Protein AF-0000000074206168 (afdb_homodimer)

Nearest PDB structures (foldseek):
  5tfz-assembly1_B  TM=8.794E-01  e=7.240E-07  Candidatus Pelagibacter ubique HTCC1062
  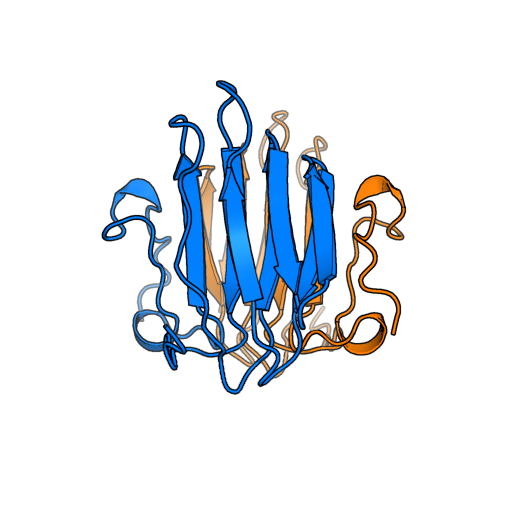6a55-assembly1_B  TM=8.857E-01  e=9.998E-07  Candidatus Pelagibacter ubique HTCC1062
  6a54-assembly1_A  TM=8.728E-01  e=3.095E-06  Candidatus Pelagibacter ubique HTCC1062
  4e2g-assembly2_D  TM=7.710E-01  e=7.724E-06  Sphaerobacter thermophilus DSM 20745
  2h0v-assembly1_B  TM=9.085E-01  e=4.560E-05  Bacillus subtilis

Organism: NCBI:txid88382

Solvent-accessible surface area (backbone atoms only — not comparable to full-atom values): 10916 Å² total; per-residue (Å²): 128,83,91,59,68,39,55,49,86,72,34,68,90,29,45,46,49,9,66,82,62,59,28,52,36,18,37,39,56,46,73,43,49,57,57,64,44,63,59,68,42,24,29,27,90,38,19,37,38,36,41,29,66,31,37,32,30,43,33,33,47,74,85,41,75,49,78,47,41,44,49,25,33,40,62,41,39,52,61,43,43,31,33,38,26,29,43,55,73,50,53,27,30,32,44,39,39,34,55,27,26,56,92,60,77,48,73,74,108,127,84,90,60,69,40,55,48,87,73,34,67,91,30,46,44,50,8,68,84,61,59,28,51,35,18,37,39,56,45,74,44,48,58,57,62,44,63,58,68,43,23,30,28,89,36,21,37,39,37,40,29,65,31,37,33,30,43,33,34,47,74,88,41,71,49,76,48,41,43,49,26,33,38,62,43,39,53,62,44,44,32,33,39,26,28,43,56,73,50,54,27,30,32,42,38,38,34,55,28,26,56,91,59,76,48,73,76,107

pLDDT: mean 96.26, std 8.07, range [40.34, 99.0]

Secondary structure (DSSP, 8-state):
----PEEGGGSGGGEE-GGGTT-S-EEEEEEE-STT--PPSEE-SS-EEEEEEESEEEEEETTEEEEEETTEEEEE-TT--EEEEE-SSSPEEEEEEESSSS---EE--/---PPEEGGGSGGGEE-GGGTT-S-EEEEEEE-STT--PPSEE-SS-EEEEEEESEEEEEETTEEEEEETTEEEEEPTT--EEEEE-SSSPEEEEEEESSSS---EE--

Sequence (218 aa):
MTLQAIEQATLPHGNFEGYLHGSEVSVIFERVAEDGTGPRLHRHPYSETFVIRSGRALFTVDGKEFEAVGGQILVVEAMVPHKFRTLGADLYEAVHIHANDRFETEWLEMTLQAIEQATLPHGNFEGYLHGSEVSVIFERVAEDGTGPRLHRHPYSETFVIRSGRALFTVDGKEFEAVGGQILVVEAMVPHKFRTLGADLYEAVHIHANDRFETEWLE

Structure (mmCIF, N/CA/C/O backbone):
data_AF-0000000074206168-model_v1
#
loop_
_entity.id
_entity.type
_entity.pdbx_description
1 polymer 'Mannose-6-phosphate isomerase-like protein (Cupin superfamily)'
#
loop_
_atom_site.group_PDB
_atom_site.id
_atom_site.type_symbol
_atom_site.label_atom_id
_atom_site.label_alt_id
_atom_site.label_comp_id
_atom_site.label_asym_id
_atom_site.label_entity_id
_atom_site.label_seq_id
_atom_site.pdbx_PDB_ins_code
_atom_site.Cartn_x
_atom_site.Cartn_y
_atom_site.Cartn_z
_atom_site.occupancy
_atom_site.B_iso_or_equiv
_atom_site.auth_seq_id
_atom_site.auth_comp_id
_atom_site.auth_asym_id
_atom_site.auth_atom_id
_atom_site.pdbx_PDB_model_num
ATOM 1 N N . MET A 1 1 ? -10.438 -20.297 5.723 1 40.78 1 MET A N 1
ATOM 2 C CA . MET A 1 1 ? -10.922 -18.938 5.52 1 40.78 1 MET A CA 1
ATOM 3 C C . MET A 1 1 ? -11.141 -18.656 4.035 1 40.78 1 MET A C 1
ATOM 5 O O . MET A 1 1 ? -10.305 -19.016 3.203 1 40.78 1 MET A O 1
ATOM 9 N N . THR A 1 2 ? -12.312 -18.672 3.543 1 49.22 2 THR A N 1
ATOM 10 C CA . THR A 1 2 ? -12.602 -18.5 2.123 1 49.22 2 THR A CA 1
ATOM 11 C C . THR A 1 2 ? -11.844 -17.297 1.561 1 49.22 2 THR A C 1
ATOM 13 O O . THR A 1 2 ? -11.906 -16.203 2.115 1 49.22 2 THR A O 1
ATOM 16 N N . LEU A 1 3 ? -10.828 -17.625 0.801 1 63.53 3 LEU A N 1
ATOM 17 C CA . LEU A 1 3 ? -10.07 -16.594 0.109 1 63.53 3 LEU A CA 1
ATOM 18 C C . LEU A 1 3 ? -10.992 -15.711 -0.72 1 63.53 3 LEU A C 1
ATOM 20 O O . LEU A 1 3 ? -11.562 -16.156 -1.715 1 63.53 3 LEU A O 1
ATOM 24 N N . GLN A 1 4 ? -11.719 -14.781 -0.028 1 79.94 4 GLN A N 1
ATOM 25 C CA . GLN A 1 4 ? -12.555 -13.891 -0.817 1 79.94 4 GLN A CA 1
ATOM 26 C C . GLN A 1 4 ? -11.93 -12.5 -0.925 1 79.94 4 GLN A C 1
ATOM 28 O O . GLN A 1 4 ? -11.352 -12 0.04 1 79.94 4 GLN A O 1
ATOM 33 N N . ALA A 1 5 ? -11.984 -12.047 -2.201 1 92.69 5 ALA A N 1
ATOM 34 C CA . ALA A 1 5 ? -11.609 -10.648 -2.41 1 92.69 5 ALA A CA 1
ATOM 35 C C . ALA A 1 5 ? -12.531 -9.711 -1.639 1 92.69 5 ALA A C 1
ATOM 37 O O . ALA A 1 5 ? -13.727 -9.977 -1.5 1 92.69 5 ALA A O 1
ATOM 38 N N . ILE A 1 6 ? -12.008 -8.766 -1.062 1 95.94 6 ILE A N 1
ATOM 39 C CA . ILE A 1 6 ? -12.727 -7.715 -0.349 1 95.94 6 ILE A CA 1
ATOM 40 C C . ILE A 1 6 ? -13.062 -6.574 -1.31 1 95.94 6 ILE A C 1
ATOM 42 O O . ILE A 1 6 ? -12.188 -6.07 -2.018 1 95.94 6 ILE A O 1
ATOM 46 N N . GLU A 1 7 ? -14.32 -6.191 -1.342 1 97.19 7 GLU A N 1
ATOM 47 C CA . GLU A 1 7 ? -14.703 -5.031 -2.141 1 97.19 7 GLU A CA 1
ATOM 48 C C . GLU A 1 7 ? -14.336 -3.729 -1.439 1 97.19 7 GLU A C 1
ATOM 50 O O . GLU A 1 7 ? -14.859 -3.422 -0.368 1 97.19 7 GLU A O 1
ATOM 55 N N . GLN A 1 8 ? -13.445 -2.975 -2.094 1 97.5 8 GLN A N 1
ATOM 56 C CA . GLN A 1 8 ? -12.984 -1.732 -1.481 1 97.5 8 GLN A CA 1
ATOM 57 C C . GLN A 1 8 ? -14.156 -0.822 -1.139 1 97.5 8 GLN A C 1
ATOM 59 O O . GLN A 1 8 ? -14.164 -0.172 -0.092 1 97.5 8 GLN A O 1
ATOM 64 N N . ALA A 1 9 ? -15.148 -0.865 -1.967 1 96.56 9 ALA A N 1
ATOM 65 C CA . ALA A 1 9 ? -16.297 0.026 -1.832 1 96.56 9 ALA A CA 1
ATOM 66 C C . ALA A 1 9 ? -17.109 -0.3 -0.576 1 96.56 9 ALA A C 1
ATOM 68 O O . ALA A 1 9 ? -17.922 0.505 -0.129 1 96.56 9 ALA A O 1
ATOM 69 N N . THR A 1 10 ? -16.875 -1.49 -0.021 1 96.06 10 THR A N 1
ATOM 70 C CA . THR A 1 10 ? -17.672 -1.911 1.122 1 96.06 10 THR A CA 1
ATOM 71 C C . THR A 1 10 ? -16.969 -1.587 2.432 1 96.06 10 THR A C 1
ATOM 73 O O . THR A 1 10 ? -17.531 -1.774 3.514 1 96.06 10 THR A O 1
ATOM 76 N N . LEU A 1 11 ? -15.766 -1.056 2.35 1 96.44 11 LEU A N 1
ATOM 77 C CA . LEU A 1 11 ? -15.008 -0.726 3.551 1 96.44 11 LEU A CA 1
ATOM 78 C C . LEU A 1 11 ? -15.578 0.511 4.234 1 96.44 11 LEU A C 1
ATOM 80 O O . LEU A 1 11 ? -15.875 1.511 3.572 1 96.44 11 LEU A O 1
ATOM 84 N N . PRO A 1 12 ? -15.641 0.468 5.48 1 93.56 12 PRO A N 1
ATOM 85 C CA . PRO A 1 12 ? -16.094 1.675 6.176 1 93.56 12 PRO A CA 1
ATOM 86 C C . PRO A 1 12 ? -15.117 2.84 6.035 1 93.56 12 PRO A C 1
ATOM 88 O O . PRO A 1 12 ? -13.977 2.756 6.5 1 93.56 12 PRO A O 1
ATOM 91 N N . HIS A 1 13 ? -15.547 3.922 5.391 1 92.81 13 HIS A N 1
ATOM 92 C CA . HIS A 1 13 ? -14.781 5.148 5.23 1 92.81 13 HIS A CA 1
ATOM 93 C C . HIS A 1 13 ? -13.477 4.891 4.484 1 92.81 13 HIS A C 1
ATOM 95 O O . HIS A 1 13 ? -12.477 5.578 4.711 1 92.81 13 HIS A O 1
ATOM 101 N N . GLY A 1 14 ? -13.391 3.775 3.812 1 95.69 14 GLY A N 1
ATOM 102 C CA . GLY A 1 14 ? -12.203 3.457 3.031 1 95.69 14 GLY A CA 1
ATOM 103 C C . GLY A 1 14 ? -11.07 2.912 3.873 1 95.69 14 GLY A C 1
ATOM 104 O O . GLY A 1 14 ? -9.906 2.986 3.473 1 95.69 14 GLY A O 1
ATOM 105 N N . ASN A 1 15 ? -11.469 2.455 5.059 1 98 15 ASN A N 1
ATOM 106 C CA . ASN A 1 15 ? -10.445 1.977 5.984 1 98 15 ASN A CA 1
ATOM 107 C C . ASN A 1 15 ? -10.344 0.454 5.973 1 98 15 ASN A C 1
ATOM 109 O O . ASN A 1 15 ? -11.312 -0.238 6.309 1 98 15 ASN A O 1
ATOM 113 N N . PHE A 1 16 ? -9.242 -0.044 5.594 1 98.5 16 PHE A N 1
ATOM 114 C CA . PHE A 1 16 ? -8.898 -1.461 5.625 1 98.5 16 PHE A CA 1
ATOM 115 C C . PHE A 1 16 ? -7.992 -1.771 6.812 1 98.5 16 PHE A C 1
ATOM 117 O O . PHE A 1 16 ? -6.805 -1.437 6.801 1 98.5 16 PHE A O 1
ATOM 124 N N . GLU A 1 17 ? -8.508 -2.436 7.859 1 98.5 17 GLU A N 1
ATOM 125 C CA . GLU A 1 17 ? -7.684 -2.867 8.984 1 98.5 17 GLU A CA 1
ATOM 126 C C . GLU A 1 17 ? -7.242 -4.32 8.82 1 98.5 17 GLU A C 1
ATOM 128 O O . GLU A 1 17 ? -8.078 -5.227 8.773 1 98.5 17 GLU A O 1
ATOM 133 N N . GLY A 1 18 ? -5.984 -4.52 8.859 1 98.12 18 GLY A N 1
ATOM 134 C CA . GLY A 1 18 ? -5.387 -5.801 8.523 1 98.12 18 GLY A CA 1
ATOM 135 C C . GLY A 1 18 ? -5.797 -6.914 9.461 1 98.12 18 GLY A C 1
ATOM 136 O O . GLY A 1 18 ? -6.039 -8.047 9.031 1 98.12 18 GLY A O 1
ATOM 137 N N . TYR A 1 19 ? -5.941 -6.641 10.727 1 97.94 19 TYR A N 1
ATOM 138 C CA . TYR A 1 19 ? -6.23 -7.676 11.711 1 97.94 19 TYR A CA 1
ATOM 139 C C . TYR A 1 19 ? -7.555 -8.359 11.406 1 97.94 19 TYR A C 1
ATOM 141 O O . TYR A 1 19 ? -7.766 -9.516 11.781 1 97.94 19 TYR A O 1
ATOM 149 N N . LEU A 1 20 ? -8.445 -7.711 10.688 1 96.75 20 LEU A N 1
ATOM 150 C CA . LEU A 1 20 ? -9.758 -8.273 10.367 1 96.75 20 LEU A CA 1
ATOM 151 C C . LEU A 1 20 ? -9.664 -9.219 9.172 1 96.75 20 LEU A C 1
ATOM 153 O O . LEU A 1 20 ? -10.594 -9.984 8.906 1 96.75 20 LEU A O 1
ATOM 157 N N . HIS A 1 21 ? -8.461 -9.188 8.445 1 95.75 21 HIS A N 1
ATOM 158 C CA . HIS A 1 21 ? -8.445 -9.852 7.152 1 95.75 21 HIS A CA 1
ATOM 159 C C . HIS A 1 21 ? -7.188 -10.703 6.984 1 95.75 21 HIS A C 1
ATOM 161 O O . HIS A 1 21 ? -6.926 -11.227 5.902 1 95.75 21 HIS A O 1
ATOM 167 N N . GLY A 1 22 ? -6.352 -10.805 8.031 1 96.38 22 GLY A N 1
ATOM 168 C CA . GLY A 1 22 ? -5.141 -11.602 7.957 1 96.38 22 GLY A CA 1
ATOM 169 C C . GLY A 1 22 ? -3.967 -10.852 7.355 1 96.38 22 GLY A C 1
ATOM 170 O O . GLY A 1 22 ? -3.006 -11.461 6.883 1 96.38 22 GLY A O 1
ATOM 171 N N . SER A 1 23 ? -4.031 -9.602 7.277 1 98.44 23 SER A N 1
ATOM 172 C CA . SER A 1 23 ? -2.959 -8.75 6.773 1 98.44 23 SER A CA 1
ATOM 173 C C . SER A 1 23 ? -2.172 -8.117 7.918 1 98.44 23 SER A C 1
ATOM 175 O O . SER A 1 23 ? -2.752 -7.711 8.93 1 98.44 23 SER A O 1
ATOM 177 N N . GLU A 1 24 ? -0.924 -7.934 7.719 1 98.81 24 GLU A N 1
ATOM 178 C CA . GLU A 1 24 ? -0.073 -7.312 8.727 1 98.81 24 GLU A CA 1
ATOM 179 C C . GLU A 1 24 ? 0.049 -5.809 8.492 1 98.81 24 GLU A C 1
ATOM 181 O O . GLU A 1 24 ? 0.808 -5.129 9.188 1 98.81 24 GLU A O 1
ATOM 186 N N . VAL A 1 25 ? -0.701 -5.309 7.504 1 98.94 25 VAL A N 1
ATOM 187 C CA . VAL A 1 25 ? -0.753 -3.873 7.258 1 98.94 25 VAL A CA 1
ATOM 188 C C . VAL A 1 25 ? -2.203 -3.395 7.293 1 98.94 25 VAL A C 1
ATOM 190 O O . VAL A 1 25 ? -3.131 -4.195 7.16 1 98.94 25 VAL A O 1
ATOM 193 N N . SER A 1 26 ? -2.408 -2.172 7.531 1 98.94 26 SER A N 1
ATOM 194 C CA . SER A 1 26 ? -3.684 -1.48 7.379 1 98.94 26 SER A CA 1
ATOM 195 C C . SER A 1 26 ? -3.578 -0.343 6.367 1 98.94 26 SER A C 1
ATOM 197 O O . SER A 1 26 ? -2.5 0.217 6.164 1 98.94 26 SER A O 1
ATOM 199 N N . VAL A 1 27 ? -4.684 -0.067 5.68 1 98.94 27 VAL A N 1
ATOM 200 C CA . VAL A 1 27 ? -4.629 0.855 4.551 1 98.94 27 VAL A CA 1
ATOM 201 C C . VAL A 1 27 ? -5.82 1.807 4.602 1 98.94 27 VAL A C 1
ATOM 203 O O . VAL A 1 27 ? -6.953 1.382 4.852 1 98.94 27 VAL A O 1
ATOM 206 N N . ILE A 1 28 ? -5.566 3.09 4.418 1 98.81 28 ILE A N 1
ATOM 207 C CA . ILE A 1 28 ? -6.621 4.07 4.172 1 98.81 28 ILE A CA 1
ATOM 208 C C . ILE A 1 28 ? -6.637 4.445 2.693 1 98.81 28 ILE A C 1
ATOM 210 O O . ILE A 1 28 ? -5.613 4.852 2.137 1 98.81 28 ILE A O 1
ATOM 214 N N . PHE A 1 29 ? -7.715 4.219 2.051 1 98.56 29 PHE A N 1
ATOM 215 C CA . PHE A 1 29 ? -7.93 4.676 0.682 1 98.56 29 PHE A CA 1
ATOM 216 C C . PHE A 1 29 ? -8.539 6.07 0.664 1 98.56 29 PHE A C 1
ATOM 218 O O . PHE A 1 29 ? -9.75 6.23 0.805 1 98.56 29 PHE A O 1
ATOM 225 N N . GLU A 1 30 ? -7.66 7.066 0.454 1 97.81 30 GLU A N 1
ATOM 226 C CA . GLU A 1 30 ? -8.062 8.469 0.558 1 97.81 30 GLU A CA 1
ATOM 227 C C . GLU A 1 30 ? -8.539 9.008 -0.787 1 97.81 30 GLU A C 1
ATOM 229 O O . GLU A 1 30 ? -7.875 8.828 -1.808 1 97.81 30 GLU A O 1
ATOM 234 N N . ARG A 1 31 ? -9.672 9.555 -0.839 1 96.75 31 ARG A N 1
ATOM 235 C CA . ARG A 1 31 ? -10.266 10.234 -1.987 1 96.75 31 ARG A CA 1
ATOM 236 C C . ARG A 1 31 ? -11.023 11.484 -1.552 1 96.75 31 ARG A C 1
ATOM 238 O O . ARG A 1 31 ? -12.125 11.391 -1.008 1 96.75 31 ARG A O 1
ATOM 245 N N . VAL A 1 32 ? -10.43 12.617 -1.802 1 96.44 32 VAL A N 1
ATOM 246 C CA . VAL A 1 32 ? -10.969 13.867 -1.278 1 96.44 32 VAL A CA 1
ATOM 247 C C . VAL A 1 32 ? -10.938 14.945 -2.363 1 96.44 32 VAL A C 1
ATOM 249 O O . VAL A 1 32 ? -9.906 15.141 -3.012 1 96.44 32 VAL A O 1
ATOM 252 N N . ALA A 1 33 ? -11.992 15.633 -2.545 1 95.81 33 ALA A N 1
ATOM 253 C CA . ALA A 1 33 ? -12.047 16.703 -3.545 1 95.81 33 ALA A CA 1
ATOM 254 C C . ALA A 1 33 ? -12.078 18.078 -2.883 1 95.81 33 ALA A C 1
ATOM 256 O O . ALA A 1 33 ? -11.875 19.094 -3.545 1 95.81 33 ALA A O 1
ATOM 257 N N . GLU A 1 34 ? -12.344 18.094 -1.605 1 96.38 34 GLU A N 1
ATOM 258 C CA . GLU A 1 34 ? -12.445 19.344 -0.875 1 96.38 34 GLU A CA 1
ATOM 259 C C . GLU A 1 34 ? -11.062 19.891 -0.509 1 96.38 34 GLU A C 1
ATOM 261 O O . GLU A 1 34 ? -10.242 19.172 0.065 1 96.38 34 GLU A O 1
ATOM 266 N N . ASP A 1 35 ? -10.883 21.062 -0.824 1 97.62 35 ASP A N 1
ATOM 267 C CA . ASP A 1 35 ? -9.625 21.734 -0.501 1 97.62 35 ASP A CA 1
ATOM 268 C C . ASP A 1 35 ? -9.422 21.812 1.01 1 97.62 35 ASP A C 1
ATOM 270 O O . ASP A 1 35 ? -10.375 22.062 1.756 1 97.62 35 ASP A O 1
ATOM 274 N N . GLY A 1 36 ? -8.172 21.641 1.378 1 97.88 36 GLY A N 1
ATOM 275 C CA . GLY A 1 36 ? -7.801 21.891 2.762 1 97.88 36 GLY A CA 1
ATOM 276 C C . GLY A 1 36 ? -8.148 20.75 3.693 1 97.88 36 GLY A C 1
ATOM 277 O O . GLY A 1 36 ? -8.047 20.875 4.914 1 97.88 36 GLY A O 1
ATOM 278 N N . THR A 1 37 ? -8.562 19.641 3.07 1 97.56 37 THR A N 1
ATOM 279 C CA . THR A 1 37 ? -8.969 18.5 3.887 1 97.56 37 THR A CA 1
ATOM 280 C C . THR A 1 37 ? -7.758 17.672 4.289 1 97.56 37 THR A C 1
ATOM 282 O O . THR A 1 37 ? -6.828 17.484 3.498 1 97.56 37 THR A O 1
ATOM 285 N N . GLY A 1 38 ? -7.742 17.094 5.566 1 98.06 38 GLY A N 1
ATOM 286 C CA . GLY A 1 38 ? -6.695 16.219 6.07 1 98.06 38 GLY A CA 1
ATOM 287 C C . GLY A 1 38 ? -6.723 16.062 7.582 1 98.06 38 GLY A C 1
ATOM 288 O O . GLY A 1 38 ? -7.484 16.75 8.266 1 98.06 38 GLY A O 1
ATOM 289 N N . PRO A 1 39 ? -5.984 15.219 8.07 1 98.62 39 PRO A N 1
ATOM 290 C CA . PRO A 1 39 ? -5.961 14.977 9.508 1 98.62 39 PRO A CA 1
ATOM 291 C C . PRO A 1 39 ? -5.176 16.031 10.281 1 98.62 39 PRO A C 1
ATOM 293 O O . PRO A 1 39 ? -4.34 16.734 9.695 1 98.62 39 PRO A O 1
ATOM 296 N N . ARG A 1 40 ? -5.453 16.141 11.57 1 98.31 40 ARG A N 1
ATOM 297 C CA . ARG A 1 40 ? -4.637 16.922 12.492 1 98.31 40 ARG A CA 1
ATOM 298 C C . ARG A 1 40 ? -3.283 16.25 12.719 1 98.31 40 ARG A C 1
ATOM 300 O O . ARG A 1 40 ? -3.064 15.117 12.297 1 98.31 40 ARG A O 1
ATOM 307 N N . LEU A 1 41 ? -2.418 16.953 13.398 1 98.81 41 LEU A N 1
ATOM 308 C CA . LEU A 1 41 ? -1.081 16.469 13.711 1 98.81 41 LEU A CA 1
ATOM 309 C C . LEU A 1 41 ? -1.153 15.203 14.562 1 98.81 41 LEU A C 1
ATOM 311 O O . LEU A 1 41 ? -1.892 15.148 15.547 1 98.81 41 LEU A O 1
ATOM 315 N N . HIS A 1 42 ? -0.438 14.195 14.227 1 98.88 42 HIS A N 1
ATOM 316 C CA . HIS A 1 42 ? -0.451 12.906 14.914 1 98.88 42 HIS A CA 1
ATOM 317 C C . HIS A 1 42 ? 0.818 12.117 14.617 1 98.88 42 HIS A C 1
ATOM 319 O O . HIS A 1 42 ? 1.685 12.578 13.875 1 98.88 42 HIS A O 1
ATOM 325 N N . ARG A 1 43 ? 0.962 11 15.289 1 98.81 43 ARG A N 1
ATOM 326 C CA . ARG A 1 43 ? 2.041 10.062 15 1 98.81 43 ARG A CA 1
ATOM 327 C C . ARG A 1 43 ? 1.605 8.625 15.281 1 98.81 43 ARG A C 1
ATOM 329 O O . ARG A 1 43 ? 0.553 8.398 15.883 1 98.81 43 ARG A O 1
ATOM 336 N N . HIS A 1 44 ? 2.312 7.73 14.758 1 98.88 44 HIS A N 1
ATOM 337 C CA . HIS A 1 44 ? 2.113 6.297 14.93 1 98.88 44 HIS A CA 1
ATOM 338 C C . HIS A 1 44 ? 3.387 5.617 15.422 1 98.88 44 HIS A C 1
ATOM 340 O O . HIS A 1 44 ? 4.492 6.105 15.172 1 98.88 44 HIS A O 1
ATOM 346 N N . PRO A 1 45 ? 3.297 4.438 16.094 1 98.88 45 PRO A N 1
ATOM 347 C CA . PRO A 1 45 ? 4.5 3.709 16.516 1 98.88 45 PRO A CA 1
ATOM 348 C C . PRO A 1 45 ? 5.098 2.875 15.383 1 98.88 45 PRO A C 1
ATOM 350 O O . PRO A 1 45 ? 5.992 2.057 15.617 1 98.88 45 PRO A O 1
ATOM 353 N N . TYR A 1 46 ? 4.648 2.994 14.195 1 98.88 46 TYR A N 1
ATOM 354 C CA . TYR A 1 46 ? 5.086 2.332 12.969 1 98.88 46 TYR A CA 1
ATOM 355 C C . TYR A 1 46 ? 5.16 3.32 11.812 1 98.88 46 TYR A C 1
ATOM 357 O O . TYR A 1 46 ? 4.668 4.449 11.914 1 98.88 46 TYR A O 1
ATOM 365 N N . SER A 1 47 ? 5.824 2.975 10.703 1 98.81 47 SER A N 1
ATOM 366 C CA . SER A 1 47 ? 5.922 3.863 9.555 1 98.81 47 SER A CA 1
ATOM 367 C C . SER A 1 47 ? 4.59 3.965 8.82 1 98.81 47 SER A C 1
ATOM 369 O O . SER A 1 47 ? 3.783 3.033 8.852 1 98.81 47 SER A O 1
ATOM 371 N N . GLU A 1 48 ? 4.355 5.016 8.25 1 98.81 48 GLU A N 1
ATOM 372 C CA . GLU A 1 48 ? 3.273 5.254 7.301 1 98.81 48 GLU A CA 1
ATOM 373 C C . GLU A 1 48 ? 3.816 5.652 5.934 1 98.81 48 GLU A C 1
ATOM 375 O O . GLU A 1 48 ? 4.617 6.586 5.824 1 98.81 48 GLU A O 1
ATOM 380 N N . THR A 1 49 ? 3.502 4.941 4.914 1 98.81 49 THR A N 1
ATOM 381 C CA . THR A 1 49 ? 3.893 5.207 3.535 1 98.81 49 THR A CA 1
ATOM 382 C C . THR A 1 49 ? 2.711 5.746 2.732 1 98.81 49 THR A C 1
ATOM 384 O O . THR A 1 49 ? 1.663 5.102 2.652 1 98.81 49 THR A O 1
ATOM 387 N N . PHE A 1 50 ? 2.854 6.918 2.172 1 98.81 50 PHE A N 1
ATOM 388 C CA . PHE A 1 50 ? 1.838 7.562 1.348 1 98.81 50 PHE A CA 1
ATOM 389 C C . PHE A 1 50 ? 2.135 7.359 -0.134 1 98.81 50 PHE A C 1
ATOM 391 O O . PHE A 1 50 ? 3.174 7.797 -0.629 1 98.81 50 PHE A O 1
ATOM 398 N N . VAL A 1 51 ? 1.291 6.66 -0.816 1 98.75 51 VAL A N 1
ATOM 399 C CA . VAL A 1 51 ? 1.335 6.543 -2.27 1 98.75 51 VAL A CA 1
ATOM 400 C C . VAL A 1 51 ? 0.31 7.488 -2.895 1 98.75 51 VAL A C 1
ATOM 402 O O . VAL A 1 51 ? -0.888 7.191 -2.904 1 98.75 51 VAL A O 1
ATOM 405 N N . ILE A 1 52 ? 0.793 8.57 -3.43 1 98.56 52 ILE A N 1
ATOM 406 C CA . ILE A 1 52 ? -0.114 9.57 -3.984 1 98.56 52 ILE A CA 1
ATOM 407 C C . ILE A 1 52 ? -0.396 9.25 -5.453 1 98.56 52 ILE A C 1
ATOM 409 O O . ILE A 1 52 ? 0.532 9.117 -6.254 1 98.56 52 ILE A O 1
ATOM 413 N N . ARG A 1 53 ? -1.671 9.117 -5.742 1 97.75 53 ARG A N 1
ATOM 414 C CA . ARG A 1 53 ? -2.076 8.719 -7.09 1 97.75 53 ARG A CA 1
ATOM 415 C C . ARG A 1 53 ? -2.422 9.945 -7.934 1 97.75 53 ARG A C 1
ATOM 417 O O . ARG A 1 53 ? -2.119 9.984 -9.125 1 97.75 53 ARG A O 1
ATOM 424 N N . SER A 1 54 ? -3.078 10.875 -7.352 1 97.88 54 SER A N 1
ATOM 425 C CA . SER A 1 54 ? -3.459 12.109 -8.031 1 97.88 54 SER A CA 1
ATOM 426 C C . SER A 1 54 ? -3.662 13.25 -7.035 1 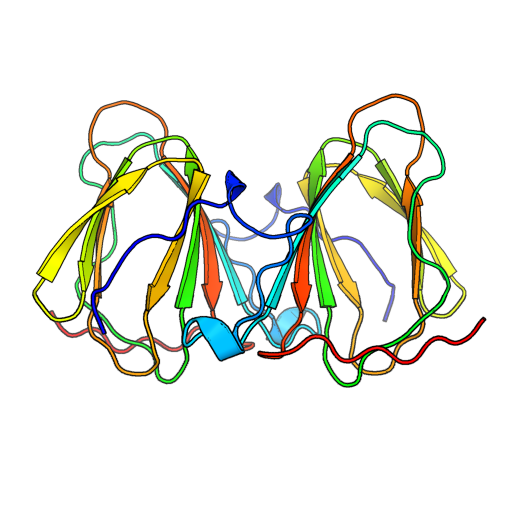97.88 54 SER A C 1
ATOM 428 O O . SER A 1 54 ? -3.873 13.008 -5.844 1 97.88 54 SER A O 1
ATOM 430 N N . GLY A 1 55 ? -3.611 14.477 -7.57 1 97.94 55 GLY A N 1
ATOM 431 C CA . GLY A 1 55 ? -3.814 15.656 -6.746 1 97.94 55 GLY A CA 1
ATOM 432 C C . GLY A 1 55 ? -2.57 16.078 -5.992 1 97.94 55 GLY A C 1
ATOM 433 O O . GLY A 1 55 ? -1.452 15.742 -6.387 1 97.94 55 GLY A O 1
ATOM 434 N N . ARG A 1 56 ? -2.84 17 -5.062 1 97.62 56 ARG A N 1
ATOM 435 C CA . ARG A 1 56 ? -1.747 17.594 -4.301 1 97.62 56 ARG A CA 1
ATOM 436 C C . ARG A 1 56 ? -2.131 17.766 -2.834 1 97.62 56 ARG A C 1
ATOM 438 O O . ARG A 1 56 ? -3.297 18.016 -2.518 1 97.62 56 ARG A O 1
ATOM 445 N N . ALA A 1 57 ? -1.158 17.703 -2.072 1 98.19 57 ALA A N 1
ATOM 446 C CA . ALA A 1 57 ? -1.343 17.969 -0.646 1 98.19 57 ALA A CA 1
ATOM 447 C C . ALA A 1 57 ? -0.095 18.594 -0.035 1 98.19 57 ALA A C 1
ATOM 449 O O . ALA A 1 57 ? 1.023 18.328 -0.482 1 98.19 57 ALA A O 1
ATOM 450 N N . LEU A 1 58 ? -0.261 19.422 0.881 1 98.19 58 LEU A N 1
ATOM 451 C CA . LEU A 1 58 ? 0.817 19.953 1.709 1 98.19 58 LEU A CA 1
ATOM 452 C C . LEU A 1 58 ? 1.03 19.094 2.945 1 98.19 58 LEU A C 1
ATOM 454 O O . LEU A 1 58 ? 0.153 19.016 3.807 1 98.19 58 LEU A O 1
ATOM 458 N N . PHE A 1 59 ? 2.205 18.531 3.023 1 98.38 59 PHE A N 1
ATOM 459 C CA . PHE A 1 59 ? 2.561 17.688 4.16 1 98.38 59 PHE A CA 1
ATOM 460 C C . PHE A 1 59 ? 3.41 18.469 5.16 1 98.38 59 PHE A C 1
ATOM 462 O O . PHE A 1 59 ? 4.25 19.281 4.77 1 98.38 59 PHE A O 1
ATOM 469 N N . THR A 1 60 ? 3.156 18.266 6.406 1 98 60 THR A N 1
ATOM 470 C CA . THR A 1 60 ? 4.039 18.656 7.496 1 98 60 THR A CA 1
ATOM 471 C C . THR A 1 60 ? 4.598 17.438 8.219 1 98 60 THR A C 1
ATOM 473 O O . THR A 1 60 ? 3.844 16.641 8.781 1 98 60 THR A O 1
ATOM 476 N N . VAL A 1 61 ? 5.859 17.312 8.133 1 97.94 61 VAL A N 1
ATOM 477 C CA . VAL A 1 61 ? 6.543 16.188 8.758 1 97.94 61 VAL A CA 1
ATOM 478 C C . VAL A 1 61 ? 7.695 16.688 9.617 1 97.94 61 VAL A C 1
ATOM 480 O O . VAL A 1 61 ? 8.602 17.359 9.125 1 97.94 61 VAL A O 1
ATOM 483 N N . ASP A 1 62 ? 7.609 16.359 10.805 1 97.25 62 ASP A N 1
ATOM 484 C CA . ASP A 1 62 ? 8.617 16.812 11.766 1 97.25 62 ASP A CA 1
ATOM 485 C C . ASP A 1 62 ? 8.836 18.312 11.656 1 97.25 62 ASP A C 1
ATOM 487 O O . ASP A 1 62 ? 9.984 18.781 11.617 1 97.25 62 ASP A O 1
ATOM 491 N N . GLY A 1 63 ? 7.77 18.953 11.445 1 96.25 63 GLY A N 1
ATOM 492 C CA . GLY A 1 63 ? 7.766 20.406 11.477 1 96.25 63 GLY A CA 1
ATOM 493 C C . GLY A 1 63 ? 8.156 21.031 10.148 1 96.25 63 GLY A C 1
ATOM 494 O O . GLY A 1 63 ? 8.133 22.25 10 1 96.25 63 GLY A O 1
ATOM 495 N N . LYS A 1 64 ? 8.508 20.219 9.195 1 96.06 64 LYS A N 1
ATOM 496 C CA . LYS A 1 64 ? 8.875 20.719 7.875 1 96.06 64 LYS A CA 1
ATOM 497 C C . LYS A 1 64 ? 7.746 20.5 6.871 1 96.06 64 LYS A C 1
ATOM 499 O O . LYS A 1 64 ? 7.109 19.438 6.867 1 96.06 64 LYS A O 1
ATOM 504 N N . GLU A 1 65 ? 7.566 21.5 6.031 1 96.12 65 GLU A N 1
ATOM 505 C CA . GLU A 1 65 ? 6.473 21.422 5.062 1 96.12 65 GLU A CA 1
ATOM 506 C C . GLU A 1 65 ? 7 21.156 3.654 1 96.12 65 GLU A C 1
ATOM 508 O O . GLU A 1 65 ? 8.039 21.703 3.268 1 96.12 65 GLU A O 1
ATOM 513 N N . PHE A 1 66 ? 6.297 20.453 2.939 1 95 66 PHE A N 1
ATOM 514 C CA . PHE A 1 66 ? 6.57 20.281 1.517 1 95 66 PHE A CA 1
ATOM 515 C C . PHE A 1 66 ? 5.324 19.781 0.784 1 95 66 PHE A C 1
ATOM 517 O O . PHE A 1 66 ? 4.488 19.094 1.364 1 95 66 PHE A O 1
ATOM 524 N N . GLU A 1 67 ? 5.266 20.125 -0.426 1 96.38 67 GLU A N 1
ATOM 525 C CA . GLU A 1 67 ? 4.152 19.703 -1.271 1 96.38 67 GLU A CA 1
ATOM 526 C C . GLU A 1 67 ? 4.453 18.375 -1.951 1 96.38 67 GLU A C 1
ATOM 528 O O . GLU A 1 67 ? 5.562 18.156 -2.438 1 96.38 67 GLU A O 1
ATOM 533 N N . ALA A 1 68 ? 3.49 17.516 -1.896 1 97.12 68 ALA A N 1
ATOM 534 C CA . ALA A 1 68 ? 3.572 16.25 -2.627 1 97.12 68 ALA A CA 1
ATOM 535 C C . ALA A 1 68 ? 2.449 16.141 -3.654 1 97.12 68 ALA A C 1
ATOM 537 O O . ALA A 1 68 ? 1.361 16.688 -3.455 1 97.12 68 ALA A O 1
ATOM 538 N N . VAL A 1 69 ? 2.758 15.438 -4.742 1 97.44 69 VAL A N 1
ATOM 539 C CA . VAL A 1 69 ? 1.816 15.383 -5.855 1 97.44 69 VAL A CA 1
ATOM 540 C C . VAL A 1 69 ? 1.689 13.945 -6.352 1 97.44 69 VAL A C 1
ATOM 542 O O . VAL A 1 69 ? 2.477 13.078 -5.965 1 97.44 69 VAL A O 1
ATOM 545 N N . GLY A 1 70 ? 0.648 13.781 -7.18 1 97.88 70 GLY A N 1
ATOM 546 C CA . GLY A 1 70 ? 0.457 12.469 -7.781 1 97.88 70 GLY A CA 1
ATOM 547 C C . GLY A 1 70 ? 1.729 11.891 -8.375 1 97.88 70 GLY A C 1
ATOM 548 O O . GLY A 1 70 ? 2.508 12.609 -9.008 1 97.88 70 GLY A O 1
ATOM 549 N N . GLY A 1 71 ? 1.899 10.539 -8.18 1 97.94 71 GLY A N 1
ATOM 550 C CA . GLY A 1 71 ? 3.07 9.859 -8.711 1 97.94 71 GLY A CA 1
ATOM 551 C C . GLY A 1 71 ? 4.211 9.773 -7.715 1 97.94 71 GLY A C 1
ATOM 552 O O . GLY A 1 71 ? 5.207 9.086 -7.957 1 97.94 71 GLY A O 1
ATOM 553 N N . GLN A 1 72 ? 4.035 10.43 -6.621 1 98.19 72 GLN A N 1
ATOM 554 C CA . GLN A 1 72 ? 5.098 10.453 -5.621 1 98.19 72 GLN A CA 1
ATOM 555 C C . GLN A 1 72 ? 4.758 9.562 -4.434 1 98.19 72 GLN A C 1
ATOM 557 O O . GLN A 1 72 ? 3.59 9.25 -4.199 1 98.19 72 GLN A O 1
ATOM 562 N N . ILE A 1 73 ? 5.777 9.062 -3.74 1 98.56 73 ILE A N 1
ATOM 563 C CA . ILE A 1 73 ? 5.703 8.281 -2.514 1 98.56 73 ILE A CA 1
ATOM 564 C C . ILE A 1 73 ? 6.379 9.039 -1.374 1 98.56 73 ILE A C 1
ATOM 566 O O . ILE A 1 73 ? 7.469 9.586 -1.546 1 98.56 73 ILE A O 1
ATOM 570 N N . LEU A 1 74 ? 5.73 9.102 -0.259 1 98.19 74 LEU A N 1
ATOM 571 C CA . LEU A 1 74 ? 6.285 9.695 0.953 1 98.19 74 LEU A CA 1
ATOM 572 C C . LEU A 1 74 ? 6.281 8.688 2.1 1 98.19 74 LEU A C 1
ATOM 574 O O . LEU A 1 74 ? 5.301 7.969 2.297 1 98.19 74 LEU A O 1
ATOM 578 N N . VAL A 1 75 ? 7.43 8.633 2.82 1 98.38 75 VAL A N 1
ATOM 579 C CA . VAL A 1 75 ? 7.5 7.789 4.008 1 98.38 75 VAL A CA 1
ATOM 580 C C . VAL A 1 75 ? 7.672 8.656 5.25 1 98.38 75 VAL A C 1
ATOM 582 O O . VAL A 1 75 ? 8.555 9.516 5.297 1 98.38 75 VAL A O 1
ATOM 585 N N . VAL A 1 76 ? 6.758 8.453 6.148 1 98.31 76 VAL A N 1
ATOM 586 C CA . VAL A 1 76 ? 6.906 9 7.492 1 98.31 76 VAL A CA 1
ATOM 587 C C . VAL A 1 76 ? 7.305 7.891 8.461 1 98.31 76 VAL A C 1
ATOM 589 O O . VAL A 1 76 ? 6.574 6.91 8.625 1 98.31 76 VAL A O 1
ATOM 592 N N . GLU A 1 77 ? 8.406 8.039 9.117 1 98.12 77 GLU A N 1
ATOM 593 C CA . GLU A 1 77 ? 8.938 6.996 9.992 1 98.12 77 GLU A CA 1
ATOM 594 C C . GLU A 1 77 ? 8.164 6.918 11.297 1 98.12 77 GLU A C 1
ATOM 596 O O . GLU A 1 77 ? 7.402 7.832 11.633 1 98.12 77 GLU A O 1
ATOM 601 N N . ALA A 1 78 ? 8.391 5.766 11.984 1 98.5 78 ALA A N 1
ATOM 602 C CA . ALA A 1 78 ? 7.758 5.551 13.281 1 98.5 78 ALA A CA 1
ATOM 603 C C . ALA A 1 78 ? 8.023 6.727 14.219 1 98.5 78 ALA A C 1
ATOM 605 O O . ALA A 1 78 ? 9.133 7.25 14.273 1 98.5 78 ALA A O 1
ATOM 606 N N . MET A 1 79 ? 6.98 7.121 14.844 1 98.75 79 MET A N 1
ATOM 607 C CA . MET A 1 79 ? 6.98 8.102 15.93 1 98.75 79 MET A CA 1
ATOM 608 C C . MET A 1 79 ? 7.25 9.508 15.391 1 98.75 79 MET A C 1
ATOM 610 O O . MET A 1 79 ? 7.41 10.445 16.172 1 98.75 79 MET A O 1
ATOM 614 N N . VAL A 1 80 ? 7.277 9.75 14.102 1 98.44 80 VAL A N 1
ATOM 615 C CA . VAL A 1 80 ? 7.504 11.078 13.539 1 98.44 80 VAL A CA 1
ATOM 616 C C . VAL A 1 80 ? 6.176 11.812 13.398 1 98.44 80 VAL A C 1
ATOM 618 O O . VAL A 1 80 ? 5.258 11.336 12.734 1 98.44 80 VAL A O 1
ATOM 621 N N . PRO A 1 81 ? 5.977 12.984 14.023 1 98.69 81 PRO A N 1
ATOM 622 C CA . PRO A 1 81 ? 4.754 13.781 13.891 1 98.69 81 PRO A CA 1
ATOM 623 C C . PRO A 1 81 ? 4.492 14.219 12.453 1 98.69 81 PRO A C 1
ATOM 625 O O . PRO A 1 81 ? 5.414 14.656 11.758 1 98.69 81 PRO A O 1
ATOM 628 N N . HIS A 1 82 ? 3.246 14.109 12.016 1 98.62 82 HIS A N 1
ATOM 629 C CA . HIS A 1 82 ? 2.928 14.531 10.656 1 98.62 82 HIS A CA 1
ATOM 630 C C . HIS A 1 82 ? 1.449 14.867 10.516 1 98.62 82 HIS A C 1
ATOM 632 O O . HIS A 1 82 ? 0.632 14.469 11.344 1 98.62 82 HIS A O 1
ATOM 638 N N . LYS A 1 83 ? 1.157 15.617 9.562 1 98.75 83 LYS A N 1
ATOM 639 C CA . LYS A 1 83 ? -0.175 15.953 9.062 1 98.75 83 LYS A CA 1
ATOM 640 C C . LYS A 1 83 ? -0.129 16.359 7.594 1 98.75 83 LYS A C 1
ATOM 642 O O . LYS A 1 83 ? 0.95 16.453 7.004 1 98.75 83 LYS A O 1
ATOM 647 N N . PHE A 1 84 ? -1.262 16.484 6.98 1 98.62 84 PHE A N 1
ATOM 648 C CA . PHE A 1 84 ? -1.33 17.047 5.641 1 98.62 84 PHE A CA 1
ATOM 649 C C . PHE A 1 84 ? -2.662 17.75 5.418 1 98.62 84 PHE A C 1
ATOM 651 O O . PHE A 1 84 ? -3.596 17.594 6.203 1 98.62 84 PHE A O 1
ATOM 658 N N . ARG A 1 85 ? -2.713 18.484 4.434 1 98.62 85 ARG A N 1
ATOM 659 C CA . ARG A 1 85 ? -3.955 19.031 3.898 1 98.62 85 ARG A CA 1
ATOM 660 C C . ARG A 1 85 ? -3.938 19.062 2.375 1 98.62 85 ARG A C 1
ATOM 662 O O . ARG A 1 85 ? -2.898 19.312 1.764 1 98.62 85 ARG A O 1
ATOM 669 N N . THR A 1 86 ? -5.125 18.703 1.831 1 98.44 86 THR A N 1
ATOM 670 C CA . THR A 1 86 ? -5.227 18.719 0.376 1 98.44 86 THR A CA 1
ATOM 671 C C . THR A 1 86 ? -5.164 20.141 -0.164 1 98.44 86 THR A C 1
ATOM 673 O O . THR A 1 86 ? -5.543 21.094 0.526 1 98.44 86 THR A O 1
ATOM 676 N N . LEU A 1 87 ? -4.633 20.219 -1.32 1 98 87 LEU A N 1
ATOM 677 C CA . LEU A 1 87 ? -4.477 21.531 -1.958 1 98 87 LEU A CA 1
ATOM 678 C C . LEU A 1 87 ? -5.297 21.609 -3.242 1 98 87 LEU A C 1
ATOM 680 O O . LEU A 1 87 ? -5.203 20.719 -4.098 1 98 87 LEU A O 1
ATOM 684 N N . GLY A 1 88 ? -5.98 22.672 -3.371 1 94.31 88 GLY A N 1
ATOM 685 C CA . GLY A 1 88 ? -6.688 22.938 -4.613 1 94.31 88 GLY A CA 1
ATOM 686 C C . GLY A 1 88 ? -7.992 22.188 -4.742 1 94.31 88 GLY A C 1
ATOM 687 O O . GLY A 1 88 ? -8.445 21.547 -3.785 1 94.31 88 GLY A O 1
ATOM 688 N N . ALA A 1 89 ? -8.586 22.297 -5.973 1 90.62 89 ALA A N 1
ATOM 689 C CA . ALA A 1 89 ? -9.922 21.734 -6.191 1 90.62 89 ALA A CA 1
ATOM 690 C C . ALA A 1 89 ? -9.844 20.375 -6.863 1 90.62 89 ALA A C 1
ATOM 692 O O . ALA A 1 89 ? -10.852 19.656 -6.957 1 90.62 89 ALA A O 1
ATOM 693 N N . ASP A 1 90 ? -8.688 19.953 -7.223 1 94.38 90 ASP A N 1
ATOM 694 C CA . ASP A 1 90 ? -8.547 18.656 -7.863 1 94.38 90 ASP A CA 1
ATOM 695 C C . ASP A 1 90 ? -8.695 17.516 -6.852 1 94.38 90 ASP A C 1
ATOM 697 O O . ASP A 1 90 ? -8.398 17.688 -5.668 1 94.38 90 ASP A O 1
ATOM 701 N N . LEU A 1 91 ? -9.133 16.406 -7.363 1 97.62 91 LEU A N 1
ATOM 702 C CA . LEU A 1 91 ? -9.305 15.219 -6.527 1 97.62 91 LEU A CA 1
ATOM 703 C C . LEU A 1 91 ? -7.961 14.719 -6.012 1 97.62 91 LEU A C 1
ATOM 705 O O . LEU A 1 91 ? -7.043 14.469 -6.797 1 97.62 91 LEU A O 1
ATOM 709 N N . TYR A 1 92 ? -7.82 14.711 -4.727 1 98.19 92 TYR A N 1
ATOM 710 C CA . TYR A 1 92 ? -6.699 14.039 -4.082 1 98.19 92 TYR A CA 1
ATOM 711 C C . TYR A 1 92 ? -6.996 12.562 -3.867 1 98.19 92 TYR A C 1
ATOM 713 O O . TYR A 1 92 ? -7.965 12.211 -3.186 1 98.19 92 TYR A O 1
ATOM 721 N N . GLU A 1 93 ? -6.242 11.695 -4.5 1 98.19 93 GLU A N 1
ATOM 722 C CA . GLU A 1 93 ? -6.359 10.25 -4.344 1 98.19 93 GLU A CA 1
ATOM 723 C C . GLU A 1 93 ? -5.031 9.633 -3.904 1 98.19 93 GLU A C 1
ATOM 725 O O . GLU A 1 93 ? -3.988 9.898 -4.508 1 98.19 93 GLU A O 1
ATOM 730 N N . ALA A 1 94 ? -5.098 8.883 -2.801 1 98.44 94 ALA A N 1
ATOM 731 C CA . ALA A 1 94 ? -3.873 8.273 -2.291 1 98.44 94 ALA A CA 1
ATOM 732 C C . ALA A 1 94 ? -4.176 6.988 -1.532 1 98.44 94 ALA A C 1
ATOM 734 O O . ALA A 1 94 ? -5.32 6.75 -1.134 1 98.44 94 ALA A O 1
ATOM 735 N N . VAL A 1 95 ? -3.217 6.152 -1.436 1 98.81 95 VAL A N 1
ATOM 736 C CA . VAL A 1 95 ? -3.201 4.957 -0.601 1 98.81 95 VAL A CA 1
ATOM 737 C C . VAL A 1 95 ? -2.236 5.152 0.566 1 98.81 95 VAL A C 1
ATOM 739 O O . VAL A 1 95 ? -1.026 5.281 0.365 1 98.81 95 VAL A O 1
ATOM 742 N N . HIS A 1 96 ? -2.74 5.273 1.788 1 98.94 96 HIS A N 1
ATOM 743 C CA . HIS A 1 96 ? -1.927 5.402 2.992 1 98.94 96 HIS A CA 1
ATOM 744 C C . HIS A 1 96 ? -1.708 4.047 3.656 1 98.94 96 HIS A C 1
ATOM 746 O O . HIS A 1 96 ? -2.65 3.447 4.18 1 98.94 96 HIS A O 1
ATOM 752 N N . ILE A 1 97 ? -0.484 3.615 3.637 1 98.94 97 ILE A N 1
ATOM 753 C CA . ILE A 1 97 ? -0.151 2.285 4.137 1 98.94 97 ILE A CA 1
ATOM 754 C C . ILE A 1 97 ? 0.455 2.395 5.531 1 98.94 97 ILE A C 1
ATOM 756 O O . ILE A 1 97 ? 1.54 2.953 5.703 1 98.94 97 ILE A O 1
ATOM 760 N N . HIS A 1 98 ? -0.285 1.901 6.484 1 99 98 HIS A N 1
ATOM 761 C CA . HIS A 1 98 ? 0.193 1.788 7.859 1 99 98 HIS A CA 1
ATOM 762 C C . HIS A 1 98 ? 0.869 0.442 8.094 1 99 98 HIS A C 1
ATOM 764 O O . HIS A 1 98 ? 0.256 -0.609 7.895 1 99 98 HIS A O 1
ATOM 770 N N . ALA A 1 99 ? 2.105 0.412 8.555 1 98.94 99 ALA A N 1
ATOM 771 C CA . ALA A 1 99 ? 2.859 -0.819 8.773 1 98.94 99 ALA A CA 1
ATOM 772 C C . ALA A 1 99 ? 2.457 -1.483 10.094 1 98.94 99 ALA A C 1
ATOM 774 O O . ALA A 1 99 ? 3.314 -1.805 10.922 1 98.94 99 ALA A O 1
ATOM 775 N N . ASN A 1 100 ? 1.233 -1.727 10.242 1 98.94 100 ASN A N 1
ATOM 776 C CA . ASN A 1 100 ? 0.577 -2.361 11.383 1 98.94 100 ASN A CA 1
ATOM 777 C C . ASN A 1 100 ? -0.785 -2.932 10.992 1 98.94 100 ASN A C 1
ATOM 779 O O . ASN A 1 100 ? -1.442 -2.422 10.086 1 98.94 100 ASN A O 1
ATOM 783 N N . ASP A 1 101 ? -1.226 -3.998 11.711 1 98.75 101 ASP A N 1
ATOM 784 C CA . ASP A 1 101 ? -2.471 -4.625 11.281 1 98.75 101 ASP A CA 1
ATOM 785 C C . ASP A 1 101 ? -3.682 -3.889 11.852 1 98.75 101 ASP A C 1
ATOM 787 O O . ASP A 1 101 ? -4.824 -4.195 11.5 1 98.75 101 ASP A O 1
ATOM 791 N N . ARG A 1 102 ? -3.377 -2.877 12.812 1 98.75 102 ARG A N 1
ATOM 792 C CA . ARG A 1 102 ? -4.398 -1.984 13.352 1 98.75 102 ARG A CA 1
ATOM 793 C C . ARG A 1 102 ? -3.961 -0.527 13.258 1 98.75 102 ARG A C 1
ATOM 795 O O . ARG A 1 102 ? -2.766 -0.229 13.273 1 98.75 102 ARG A O 1
ATOM 802 N N . PHE A 1 103 ? -4.918 0.327 13.133 1 98.81 103 PHE A N 1
ATOM 803 C CA . PHE A 1 103 ? -4.59 1.742 13.258 1 98.81 103 PHE A CA 1
ATOM 804 C C . PHE A 1 103 ? -4.289 2.104 14.711 1 98.81 103 PHE A C 1
ATOM 806 O O . PHE A 1 103 ? -5.09 1.821 15.602 1 98.81 103 PHE A O 1
ATOM 813 N N . GLU A 1 104 ? -3.154 2.533 15.016 1 98.88 104 GLU A N 1
ATOM 814 C CA . GLU A 1 104 ? -2.773 3.156 16.281 1 98.88 104 GLU A CA 1
ATOM 815 C C . GLU A 1 104 ? -2.332 4.602 16.062 1 98.88 104 GLU A C 1
ATOM 817 O O . GLU A 1 104 ? -1.354 4.863 15.367 1 98.88 104 GLU A O 1
ATOM 822 N N . THR A 1 105 ? -3.031 5.535 16.703 1 98.81 105 THR A N 1
ATOM 823 C CA . THR A 1 105 ? -2.762 6.953 16.469 1 98.81 105 THR A CA 1
ATOM 824 C C . THR A 1 105 ? -2.635 7.699 17.797 1 98.81 105 THR A C 1
ATOM 826 O O . THR A 1 105 ? -3.443 7.5 18.703 1 98.81 105 THR A O 1
ATOM 829 N N . GLU A 1 106 ? -1.581 8.32 17.922 1 98.88 106 GLU A N 1
ATOM 830 C CA . GLU A 1 106 ? -1.466 9.328 18.969 1 98.88 106 GLU A CA 1
ATOM 831 C C . GLU A 1 106 ? -1.668 10.734 18.406 1 98.88 106 GLU A C 1
ATOM 833 O O . GLU A 1 106 ? -0.863 11.203 17.594 1 98.88 106 GLU A O 1
ATOM 838 N N . TRP A 1 107 ? -2.715 11.43 18.781 1 98.81 107 TRP A N 1
ATOM 839 C CA . TRP A 1 107 ? -3.014 12.789 18.344 1 98.81 107 TRP A CA 1
ATOM 840 C C . TRP A 1 107 ? -2.199 13.805 19.141 1 98.81 107 TRP A C 1
ATOM 842 O O . TRP A 1 107 ? -2.113 13.719 20.375 1 98.81 107 TRP A O 1
ATOM 852 N N . LEU A 1 108 ? -1.629 14.734 18.469 1 98.62 108 LEU A N 1
ATOM 853 C CA . LEU A 1 108 ? -0.705 15.656 19.125 1 98.62 108 LEU A CA 1
ATOM 854 C C . LEU A 1 108 ? -1.288 17.062 19.156 1 98.62 108 LEU A C 1
ATOM 856 O O . LEU A 1 108 ? -0.66 17.984 19.688 1 98.62 108 LEU A O 1
ATOM 860 N N . GLU A 1 109 ? -2.42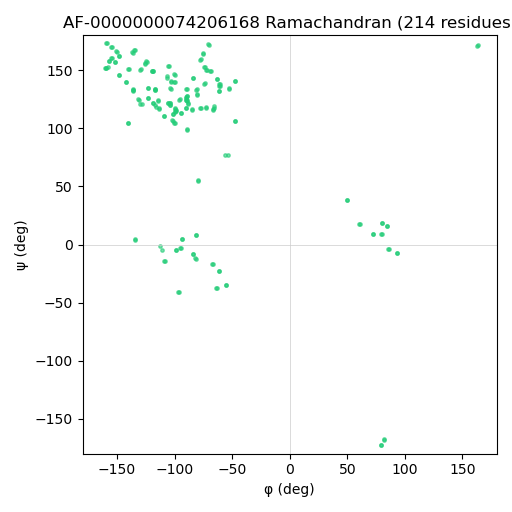6 17.328 18.625 1 95.94 109 GLU A N 1
ATOM 861 C CA . GLU A 1 109 ? -3.166 18.578 18.703 1 95.94 109 GLU A CA 1
ATOM 862 C C . GLU A 1 109 ? -4.672 18.328 18.703 1 95.94 109 GLU A C 1
ATOM 864 O O . GLU A 1 109 ? -5.133 17.25 18.312 1 95.94 109 GLU A O 1
ATOM 869 N N . MET B 1 1 ? 17.406 13.367 7.695 1 40.34 1 MET B N 1
ATOM 870 C CA . MET B 1 1 ? 17.062 12.695 6.445 1 40.34 1 MET B CA 1
ATOM 871 C C . MET B 1 1 ? 16.094 13.531 5.625 1 40.34 1 MET B C 1
ATOM 873 O O . MET B 1 1 ? 15.109 14.039 6.156 1 40.34 1 MET B O 1
ATOM 877 N N . THR B 1 2 ? 16.5 14.25 4.656 1 49.59 2 THR B N 1
ATOM 878 C CA . THR B 1 2 ? 15.664 15.148 3.879 1 49.59 2 THR B CA 1
ATOM 879 C C . THR B 1 2 ? 14.375 14.445 3.447 1 49.59 2 THR B C 1
ATOM 881 O O . THR B 1 2 ? 14.422 13.359 2.867 1 49.59 2 THR B O 1
ATOM 884 N N . LEU B 1 3 ? 13.328 14.836 4.113 1 63.59 3 LEU B N 1
ATOM 885 C CA . LEU B 1 3 ? 12.016 14.32 3.758 1 63.59 3 LEU B CA 1
ATOM 886 C C . LEU B 1 3 ? 11.703 14.586 2.289 1 63.59 3 LEU B C 1
ATOM 888 O O . LEU B 1 3 ? 11.539 15.734 1.883 1 63.59 3 LEU B O 1
ATOM 892 N N . GLN B 1 4 ? 12.32 13.773 1.387 1 80.12 4 GLN B N 1
ATOM 893 C CA . GLN B 1 4 ? 11.977 13.977 -0.015 1 80.12 4 GLN B CA 1
ATOM 894 C C . GLN B 1 4 ? 11.023 12.891 -0.511 1 80.12 4 GLN B C 1
ATOM 896 O O . GLN B 1 4 ? 11.164 11.719 -0.152 1 80.12 4 GLN B O 1
ATOM 901 N N . ALA B 1 5 ? 10.008 13.43 -1.216 1 92.62 5 ALA B N 1
ATOM 902 C CA . ALA B 1 5 ? 9.133 12.492 -1.919 1 92.62 5 ALA B CA 1
ATOM 903 C C . ALA B 1 5 ? 9.914 11.688 -2.953 1 92.62 5 ALA B C 1
ATOM 905 O O . ALA B 1 5 ? 10.844 12.195 -3.572 1 92.62 5 ALA B O 1
ATOM 906 N N . ILE B 1 6 ? 9.648 10.492 -3.029 1 95.88 6 ILE B N 1
ATOM 907 C CA . ILE B 1 6 ? 10.219 9.578 -4.012 1 95.88 6 ILE B CA 1
ATOM 908 C C . ILE B 1 6 ? 9.359 9.562 -5.27 1 95.88 6 ILE B C 1
ATOM 910 O O . ILE B 1 6 ? 8.141 9.367 -5.191 1 95.88 6 ILE B O 1
ATOM 914 N N . GLU B 1 7 ? 9.977 9.781 -6.414 1 97.19 7 GLU B N 1
ATOM 915 C CA . GLU B 1 7 ? 9.242 9.664 -7.672 1 97.19 7 GLU B CA 1
ATOM 916 C C . GLU B 1 7 ? 9.039 8.203 -8.055 1 97.19 7 GLU B C 1
ATOM 918 O O . GLU B 1 7 ? 10.008 7.48 -8.312 1 97.19 7 GLU B O 1
ATOM 923 N N . GLN B 1 8 ? 7.777 7.809 -8.109 1 97.5 8 GLN B N 1
ATOM 924 C CA . GLN B 1 8 ? 7.473 6.414 -8.414 1 97.5 8 GLN B CA 1
ATOM 925 C C . GLN B 1 8 ? 8.117 5.992 -9.734 1 97.5 8 GLN B C 1
ATOM 927 O O . GLN B 1 8 ? 8.617 4.871 -9.852 1 97.5 8 GLN B O 1
ATOM 932 N N . ALA B 1 9 ? 8.164 6.906 -10.641 1 96.5 9 ALA B N 1
ATOM 933 C CA . ALA B 1 9 ? 8.656 6.625 -11.984 1 96.5 9 ALA B CA 1
ATOM 934 C C . ALA B 1 9 ? 10.148 6.305 -11.969 1 96.5 9 ALA B C 1
ATOM 936 O O . ALA B 1 9 ? 10.688 5.758 -12.938 1 96.5 9 ALA B O 1
ATOM 937 N N . THR B 1 10 ? 10.82 6.66 -10.875 1 96 10 THR B N 1
ATOM 938 C CA . THR B 1 10 ? 12.266 6.477 -10.828 1 96 10 THR B CA 1
ATOM 939 C C . THR B 1 10 ? 12.625 5.148 -10.164 1 96 10 THR B C 1
ATOM 941 O O . THR B 1 10 ? 13.797 4.762 -10.125 1 96 10 THR B O 1
ATOM 944 N N . LEU B 1 11 ? 11.625 4.422 -9.703 1 96.44 11 LEU B N 1
ATOM 945 C CA . LEU B 1 11 ? 11.875 3.148 -9.031 1 96.44 11 LEU B CA 1
ATOM 946 C C . LEU B 1 11 ? 12.266 2.074 -10.047 1 96.44 11 LEU B C 1
ATOM 948 O O . LEU B 1 11 ? 11.633 1.938 -11.094 1 96.44 11 LEU B O 1
ATOM 952 N N . PRO B 1 12 ? 13.195 1.314 -9.711 1 93.62 12 PRO B N 1
ATOM 953 C CA . PRO B 1 12 ? 13.539 0.216 -10.617 1 93.62 12 PRO B CA 1
ATOM 954 C C . PRO B 1 12 ? 12.43 -0.822 -10.734 1 93.62 12 PRO B C 1
ATOM 956 O O . PRO B 1 12 ? 12.086 -1.478 -9.742 1 93.62 12 PRO B O 1
ATOM 959 N N . HIS B 1 13 ? 11.852 -0.967 -11.914 1 92.75 13 HIS B N 1
ATOM 960 C CA . HIS B 1 13 ? 10.828 -1.964 -12.219 1 92.75 13 HIS B CA 1
ATOM 961 C C . HIS B 1 13 ? 9.594 -1.768 -11.344 1 92.75 13 HIS B C 1
ATOM 963 O O . HIS B 1 13 ? 8.898 -2.734 -11.023 1 92.75 13 HIS B O 1
ATOM 969 N N . GLY B 1 14 ? 9.469 -0.608 -10.758 1 95.69 14 GLY B N 1
ATOM 970 C CA . GLY B 1 14 ? 8.297 -0.309 -9.945 1 95.69 14 GLY B CA 1
ATOM 971 C C . GLY B 1 14 ? 8.383 -0.892 -8.547 1 95.69 14 GLY B C 1
ATOM 972 O O . GLY B 1 14 ? 7.363 -1.094 -7.887 1 95.69 14 GLY B O 1
ATOM 973 N N . ASN B 1 15 ? 9.617 -1.223 -8.18 1 98.06 15 ASN B N 1
ATOM 974 C CA . ASN B 1 15 ? 9.812 -1.861 -6.883 1 98.06 15 ASN B CA 1
ATOM 975 C C . ASN B 1 15 ? 10.273 -0.859 -5.828 1 98.06 15 ASN B C 1
ATOM 977 O O . ASN B 1 15 ? 11.344 -0.264 -5.957 1 98.06 15 ASN B O 1
ATOM 981 N N . PHE B 1 16 ? 9.5 -0.662 -4.848 1 98.5 16 PHE B N 1
ATOM 982 C CA . PHE B 1 16 ? 9.805 0.148 -3.672 1 98.5 16 PHE B CA 1
ATOM 983 C C . PHE B 1 16 ? 10.18 -0.734 -2.488 1 98.5 16 PHE B C 1
ATOM 985 O O . PHE B 1 16 ? 9.312 -1.362 -1.875 1 98.5 16 PHE B O 1
ATOM 992 N N . GLU B 1 17 ? 11.469 -0.794 -2.119 1 98.5 17 GLU B N 1
ATOM 993 C CA . GLU B 1 17 ? 11.891 -1.528 -0.93 1 98.5 17 GLU B CA 1
ATOM 994 C C . GLU B 1 17 ? 12.008 -0.601 0.277 1 98.5 17 GLU B C 1
ATOM 996 O O . GLU B 1 17 ? 12.82 0.331 0.272 1 98.5 17 GLU B O 1
ATOM 1001 N N . GLY B 1 18 ? 11.328 -0.957 1.299 1 98.06 18 GLY B N 1
ATOM 1002 C CA . GLY B 1 18 ? 11.172 -0.089 2.455 1 98.06 18 GLY B CA 1
ATOM 1003 C C . GLY B 1 18 ? 12.484 0.195 3.17 1 98.06 18 GLY B C 1
ATOM 1004 O O . GLY B 1 18 ? 12.727 1.322 3.607 1 98.06 18 GLY B O 1
ATOM 1005 N N . TYR B 1 19 ? 13.359 -0.754 3.264 1 97.94 19 TYR B N 1
ATOM 1006 C CA . TYR B 1 19 ? 14.594 -0.595 4.027 1 97.94 19 TYR B CA 1
ATOM 1007 C C . TYR B 1 19 ? 15.445 0.53 3.453 1 97.94 19 TYR B C 1
ATOM 1009 O O . TYR B 1 19 ? 16.234 1.14 4.168 1 97.94 19 TYR B O 1
ATOM 1017 N N . LEU B 1 20 ? 15.266 0.874 2.193 1 96.75 20 LEU B N 1
ATOM 1018 C CA . LEU B 1 20 ? 16.047 1.923 1.549 1 96.75 20 LEU B CA 1
ATOM 1019 C C . LEU B 1 20 ? 15.492 3.301 1.887 1 96.75 20 LEU B C 1
ATOM 1021 O O . LEU B 1 20 ? 16.156 4.316 1.655 1 96.75 20 LEU B O 1
ATOM 1025 N N . HIS B 1 21 ? 14.227 3.33 2.5 1 95.69 21 HIS B N 1
ATOM 1026 C CA . HIS B 1 21 ? 13.539 4.617 2.572 1 95.69 21 HIS B CA 1
ATOM 1027 C C . HIS B 1 21 ? 12.953 4.848 3.959 1 95.69 21 HIS B C 1
ATOM 1029 O O . HIS B 1 21 ? 12.211 5.816 4.172 1 95.69 21 HIS B O 1
ATOM 1035 N N . GLY B 1 22 ? 13.203 3.934 4.91 1 96.38 22 GLY B N 1
ATOM 1036 C CA . GLY B 1 22 ? 12.68 4.086 6.258 1 96.38 22 GLY B CA 1
ATOM 1037 C C . GLY B 1 22 ? 11.266 3.5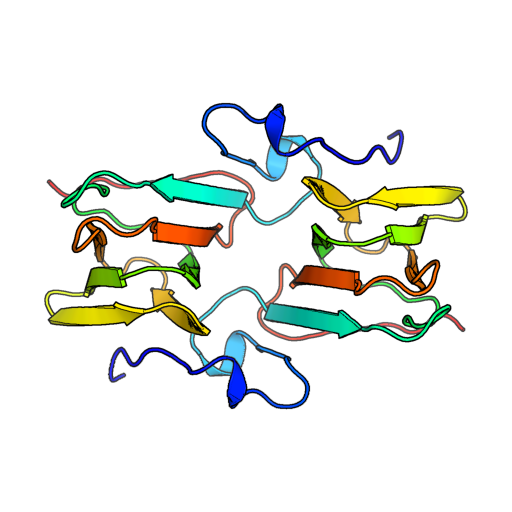64 6.41 1 96.38 22 GLY B C 1
ATOM 1038 O O . GLY B 1 22 ? 10.555 3.938 7.348 1 96.38 22 GLY B O 1
ATOM 1039 N N . SER B 1 23 ? 10.805 2.809 5.52 1 98.44 23 SER B N 1
ATOM 1040 C CA . SER B 1 23 ? 9.484 2.191 5.566 1 98.44 23 SER B CA 1
ATOM 1041 C C . SER B 1 23 ? 9.57 0.744 6.039 1 98.44 23 SER B 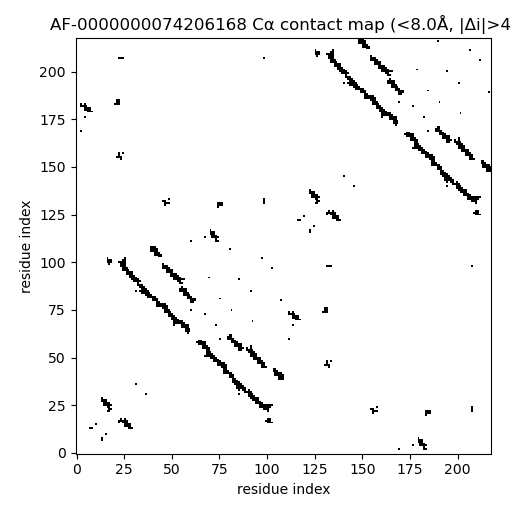C 1
ATOM 1043 O O . SER B 1 23 ? 10.484 0.013 5.664 1 98.44 23 SER B O 1
ATOM 1045 N N . GLU B 1 24 ? 8.586 0.314 6.742 1 98.81 24 GLU B N 1
ATOM 1046 C CA . GLU B 1 24 ? 8.539 -1.062 7.23 1 98.81 24 GLU B CA 1
ATOM 1047 C C . GLU B 1 24 ? 7.77 -1.964 6.266 1 98.81 24 GLU B C 1
ATOM 1049 O O . GLU B 1 24 ? 7.551 -3.143 6.555 1 98.81 24 GLU B O 1
ATOM 1054 N N . VAL B 1 25 ? 7.363 -1.391 5.129 1 98.94 25 VAL B N 1
ATOM 1055 C CA . VAL B 1 25 ? 6.719 -2.174 4.082 1 98.94 25 VAL B CA 1
ATOM 1056 C C . VAL B 1 25 ? 7.477 -2.002 2.766 1 98.94 25 VAL B C 1
ATOM 1058 O O . VAL B 1 25 ? 8.234 -1.046 2.602 1 98.94 25 VAL B O 1
ATOM 1061 N N . SER B 1 26 ? 7.348 -2.904 1.892 1 98.94 26 SER B N 1
ATOM 1062 C CA . SER B 1 26 ? 7.789 -2.816 0.504 1 98.94 26 SER B CA 1
ATOM 1063 C C . SER B 1 26 ? 6.617 -2.957 -0.459 1 98.94 26 SER B C 1
ATOM 1065 O O . SER B 1 26 ? 5.605 -3.582 -0.128 1 98.94 26 SER B O 1
ATOM 1067 N N . VAL B 1 27 ? 6.719 -2.301 -1.615 1 98.94 27 VAL B N 1
ATOM 1068 C CA . VAL B 1 27 ? 5.57 -2.205 -2.51 1 98.94 27 VAL B CA 1
ATOM 1069 C C . VAL B 1 27 ? 6.016 -2.459 -3.949 1 98.94 27 VAL B C 1
ATOM 1071 O O . VAL B 1 27 ? 7.047 -1.946 -4.387 1 98.94 27 VAL B O 1
ATOM 1074 N N . ILE B 1 28 ? 5.277 -3.285 -4.664 1 98.81 28 ILE B N 1
ATOM 1075 C CA . ILE B 1 28 ? 5.418 -3.414 -6.113 1 98.81 28 ILE B CA 1
ATOM 1076 C C . ILE B 1 28 ? 4.262 -2.695 -6.805 1 98.81 28 ILE B C 1
ATOM 1078 O O . ILE B 1 28 ? 3.092 -2.967 -6.523 1 98.81 28 ILE B O 1
ATOM 1082 N N . PHE B 1 29 ? 4.559 -1.738 -7.602 1 98.56 29 PHE B N 1
ATOM 1083 C CA . PHE B 1 29 ? 3.576 -1.074 -8.445 1 98.56 29 PHE B CA 1
ATOM 1084 C C . PHE B 1 29 ? 3.447 -1.784 -9.789 1 98.56 29 PHE B C 1
ATOM 1086 O O . PHE B 1 29 ? 4.246 -1.549 -10.703 1 98.56 29 PHE B O 1
ATOM 1093 N N . GLU B 1 30 ? 2.418 -2.625 -9.898 1 97.88 30 GLU B N 1
ATOM 1094 C CA . GLU B 1 30 ? 2.246 -3.492 -11.062 1 97.88 30 GLU B CA 1
ATOM 1095 C C . GLU B 1 30 ? 1.416 -2.809 -12.141 1 97.88 30 GLU B C 1
ATOM 1097 O O . GLU B 1 30 ? 0.35 -2.258 -11.859 1 97.88 30 GLU B O 1
ATOM 1102 N N . ARG B 1 31 ? 1.891 -2.738 -13.297 1 96.81 31 ARG B N 1
ATOM 1103 C CA . ARG B 1 31 ? 1.218 -2.238 -14.492 1 96.81 31 ARG B CA 1
ATOM 1104 C C . ARG B 1 31 ? 1.555 -3.092 -15.711 1 96.81 31 ARG B C 1
ATOM 1106 O O . ARG B 1 31 ? 2.666 -3.018 -16.234 1 96.81 31 ARG B O 1
ATOM 1113 N N . VAL B 1 32 ? 0.614 -3.895 -16.109 1 96.44 32 VAL B N 1
ATOM 1114 C CA . VAL B 1 32 ? 0.874 -4.883 -17.156 1 96.44 32 VAL B CA 1
ATOM 1115 C C . VAL B 1 32 ? -0.287 -4.906 -18.156 1 96.44 32 VAL B C 1
ATOM 1117 O O . VAL B 1 32 ? -1.452 -4.977 -17.75 1 96.44 32 VAL B O 1
ATOM 1120 N N . ALA B 1 33 ? -0.009 -4.883 -19.391 1 95.81 33 ALA B N 1
ATOM 1121 C CA . ALA B 1 33 ? -1.049 -4.922 -20.406 1 95.81 33 ALA B CA 1
ATOM 1122 C C . ALA B 1 33 ? -1.046 -6.262 -21.141 1 95.81 33 ALA B C 1
ATOM 1124 O O . ALA B 1 33 ? -1.997 -6.586 -21.859 1 95.81 33 ALA B O 1
ATOM 1125 N N . GLU B 1 34 ? 0.01 -7.008 -20.969 1 96.38 34 GLU B N 1
ATOM 1126 C CA . GLU B 1 34 ? 0.142 -8.289 -21.656 1 96.38 34 GLU B CA 1
ATOM 1127 C C . GLU B 1 34 ? -0.648 -9.383 -20.938 1 96.38 34 GLU B C 1
ATOM 1129 O O . GLU B 1 34 ? -0.505 -9.562 -19.734 1 96.38 34 GLU B O 1
ATOM 1134 N N . ASP B 1 35 ? -1.396 -10.031 -21.672 1 97.56 35 ASP B N 1
ATOM 1135 C CA . ASP B 1 35 ? -2.188 -11.133 -21.141 1 97.56 35 ASP B CA 1
ATOM 1136 C C . ASP B 1 35 ? -1.288 -12.25 -20.609 1 97.56 35 ASP B C 1
ATOM 1138 O O . ASP B 1 35 ? -0.261 -12.562 -21.219 1 97.56 35 ASP B O 1
ATOM 1142 N N . GLY B 1 36 ? -1.749 -12.812 -19.516 1 97.88 36 GLY B N 1
ATOM 1143 C CA . GLY B 1 36 ? -1.106 -14.016 -19.016 1 97.88 36 GLY B CA 1
ATOM 1144 C C . GLY B 1 36 ? 0.167 -13.734 -18.25 1 97.88 36 GLY B C 1
ATOM 1145 O O . GLY B 1 36 ? 0.908 -14.656 -17.906 1 97.88 36 GLY B O 1
ATOM 1146 N N . THR B 1 37 ? 0.38 -12.438 -18 1 97.56 37 THR B N 1
ATOM 1147 C CA . THR B 1 37 ? 1.604 -12.062 -17.297 1 97.56 37 THR B CA 1
ATOM 1148 C C . THR B 1 37 ? 1.427 -12.188 -15.789 1 97.56 37 THR B C 1
ATOM 1150 O O . THR B 1 37 ? 0.359 -11.875 -15.258 1 97.56 37 THR B O 1
ATOM 1153 N N . GLY B 1 38 ? 2.514 -12.641 -15.016 1 98.06 38 GLY B N 1
ATOM 1154 C CA . GLY B 1 38 ? 2.527 -12.75 -13.562 1 98.06 38 GLY B CA 1
ATOM 1155 C C . GLY B 1 38 ? 3.648 -13.633 -13.047 1 98.06 38 GLY B C 1
ATOM 1156 O O . GLY B 1 38 ? 4.355 -14.273 -13.82 1 98.06 38 GLY B O 1
ATOM 1157 N N . PRO B 1 39 ? 3.828 -13.641 -11.844 1 98.62 39 PRO B N 1
ATOM 1158 C CA . PRO B 1 39 ? 4.906 -14.43 -11.242 1 98.62 39 PRO B CA 1
ATOM 1159 C C . PRO B 1 39 ? 4.574 -15.914 -11.164 1 98.62 39 PRO B C 1
ATOM 1161 O O . PRO B 1 39 ? 3.402 -16.297 -11.211 1 98.62 39 PRO B O 1
ATOM 1164 N N . ARG B 1 40 ? 5.609 -16.719 -11.039 1 98.31 40 ARG B N 1
ATOM 1165 C CA . ARG B 1 40 ? 5.465 -18.141 -10.711 1 98.31 40 ARG B CA 1
ATOM 1166 C C . ARG B 1 40 ? 5.02 -18.312 -9.266 1 98.31 40 ARG B C 1
ATOM 1168 O O . ARG B 1 40 ? 4.984 -17.359 -8.492 1 98.31 40 ARG B O 1
ATOM 1175 N N . LEU B 1 41 ? 4.711 -19.547 -8.914 1 98.81 41 LEU B N 1
ATOM 1176 C CA . LEU B 1 41 ? 4.273 -19.891 -7.566 1 98.81 41 LEU B CA 1
ATOM 1177 C C . LEU B 1 41 ? 5.355 -19.562 -6.543 1 98.81 41 LEU B C 1
ATOM 1179 O O . LEU B 1 41 ? 6.523 -19.922 -6.738 1 98.81 41 LEU B O 1
ATOM 1183 N N . HIS B 1 42 ? 5.023 -18.922 -5.492 1 98.88 42 HIS B N 1
ATOM 1184 C CA . HIS B 1 42 ? 5.969 -18.5 -4.461 1 98.88 42 HIS B CA 1
ATOM 1185 C C . HIS B 1 42 ? 5.254 -18.234 -3.139 1 98.88 42 HIS B C 1
ATOM 1187 O O . HIS B 1 42 ? 4.031 -18.359 -3.051 1 98.88 42 HIS B O 1
ATOM 1193 N N . ARG B 1 43 ? 6.02 -17.984 -2.109 1 98.81 43 ARG B N 1
ATOM 1194 C CA . ARG B 1 43 ? 5.484 -17.547 -0.823 1 98.81 43 ARG B CA 1
ATOM 1195 C C . ARG B 1 43 ? 6.457 -16.625 -0.106 1 98.81 43 ARG B C 1
ATOM 1197 O O . ARG B 1 43 ? 7.613 -16.484 -0.513 1 98.81 43 ARG B O 1
ATOM 1204 N N . HIS B 1 44 ? 5.969 -15.922 0.821 1 98.88 44 HIS B N 1
ATOM 1205 C CA . HIS B 1 44 ? 6.719 -15 1.669 1 98.88 44 HIS B CA 1
ATOM 1206 C C . HIS B 1 44 ? 6.508 -15.32 3.146 1 98.88 44 HIS B C 1
ATOM 1208 O O . HIS B 1 44 ? 5.473 -15.875 3.525 1 98.88 44 HIS B O 1
ATOM 1214 N N . PRO B 1 45 ? 7.449 -14.945 4.055 1 98.88 45 PRO B N 1
ATOM 1215 C CA 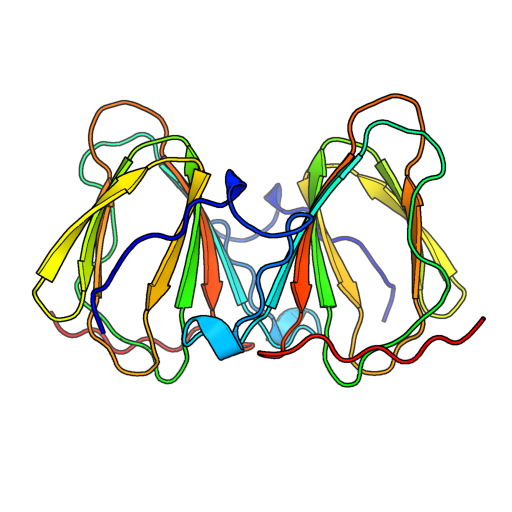. PRO B 1 45 ? 7.246 -15.156 5.492 1 98.88 45 PRO B CA 1
ATOM 1216 C C . PRO B 1 45 ? 6.375 -14.07 6.125 1 98.88 45 PRO B C 1
ATOM 1218 O O . PRO B 1 45 ? 6.262 -14 7.352 1 98.88 45 PRO B O 1
ATOM 1221 N N . TYR B 1 46 ? 5.781 -13.211 5.387 1 98.88 46 TYR B N 1
ATOM 1222 C CA . TYR B 1 46 ? 4.883 -12.133 5.77 1 98.88 46 TYR B CA 1
ATOM 1223 C C . TYR B 1 46 ? 3.686 -12.062 4.828 1 98.88 46 TYR B C 1
ATOM 1225 O O . TYR B 1 46 ? 3.672 -12.711 3.781 1 98.88 46 TYR B O 1
ATOM 1233 N N . SER B 1 47 ? 2.621 -11.336 5.191 1 98.81 47 SER B N 1
ATOM 1234 C CA . SER B 1 47 ? 1.443 -11.219 4.34 1 98.81 47 SER B CA 1
ATOM 1235 C C . SER B 1 47 ? 1.726 -10.336 3.127 1 98.81 47 SER B C 1
ATOM 1237 O O . SER B 1 47 ? 2.582 -9.453 3.182 1 98.81 47 SER B O 1
ATOM 1239 N N . GLU B 1 48 ? 1.105 -10.594 2.117 1 98.81 48 GLU B N 1
ATOM 1240 C CA . GLU B 1 48 ? 1.03 -9.75 0.931 1 98.81 48 GLU B CA 1
ATOM 1241 C C . GLU B 1 48 ? -0.406 -9.312 0.653 1 98.81 48 GLU B C 1
ATOM 1243 O O . GLU B 1 48 ? -1.308 -10.148 0.567 1 98.81 48 GLU B O 1
ATOM 1248 N N . THR B 1 49 ? -0.671 -8.062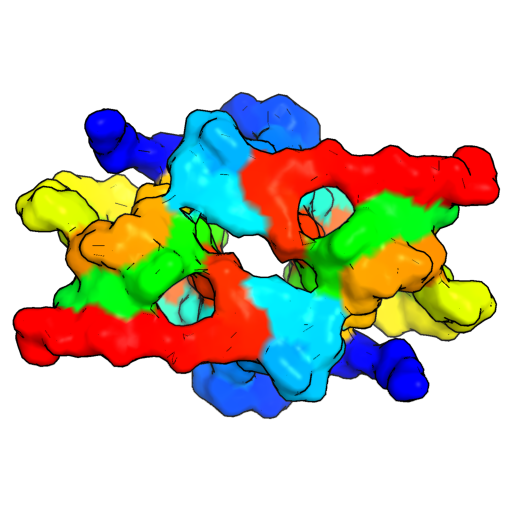 0.603 1 98.81 49 THR B N 1
ATOM 1249 C CA . THR B 1 49 ? -1.972 -7.477 0.3 1 98.81 49 THR B CA 1
ATOM 1250 C C . THR B 1 49 ? -1.988 -6.895 -1.11 1 98.81 49 THR B C 1
ATOM 1252 O O . THR B 1 49 ? -1.165 -6.043 -1.445 1 98.81 49 THR B O 1
ATOM 1255 N N . PHE B 1 50 ? -2.879 -7.359 -1.945 1 98.81 50 PHE B N 1
ATOM 1256 C CA . PHE B 1 50 ? -3.051 -6.891 -3.316 1 98.81 50 PHE B CA 1
ATOM 1257 C C . PHE B 1 50 ? -4.199 -5.895 -3.408 1 98.81 50 PHE B C 1
ATOM 1259 O O . PHE B 1 50 ? -5.348 -6.234 -3.111 1 98.81 50 PHE B O 1
ATOM 1266 N N . VAL B 1 51 ? -3.906 -4.695 -3.742 1 98.75 51 VAL B N 1
ATOM 1267 C CA . VAL B 1 51 ? -4.91 -3.684 -4.062 1 98.75 51 VAL B CA 1
ATOM 1268 C C . VAL B 1 51 ? -5.039 -3.545 -5.574 1 98.75 51 VAL B C 1
ATOM 1270 O O . VAL B 1 51 ? -4.199 -2.918 -6.223 1 98.75 51 VAL B O 1
ATOM 1273 N N . ILE B 1 52 ? -6.098 -4.082 -6.102 1 98.56 52 ILE B N 1
ATOM 1274 C CA . ILE B 1 52 ? -6.27 -4.07 -7.547 1 98.56 52 ILE B CA 1
ATOM 1275 C C . ILE B 1 52 ? -7.004 -2.797 -7.969 1 98.56 52 ILE B C 1
ATOM 1277 O O . ILE B 1 52 ? -8.094 -2.506 -7.465 1 98.56 52 ILE B O 1
ATOM 1281 N N . ARG B 1 53 ? -6.375 -2.078 -8.867 1 97.75 53 ARG B N 1
ATOM 1282 C CA . ARG B 1 53 ? -6.922 -0.792 -9.281 1 97.75 53 ARG B CA 1
ATOM 1283 C C . ARG B 1 53 ? -7.727 -0.934 -10.57 1 97.75 53 ARG B C 1
ATOM 1285 O O . ARG B 1 53 ? -8.766 -0.287 -10.734 1 97.75 53 ARG B O 1
ATOM 1292 N N . SER B 1 54 ? -7.234 -1.702 -11.469 1 97.88 54 SER B N 1
ATOM 1293 C CA . SER B 1 54 ? -7.902 -1.948 -12.742 1 97.88 54 SER B CA 1
ATOM 1294 C C . SER B 1 54 ? -7.484 -3.289 -13.336 1 97.88 54 SER B C 1
ATOM 1296 O O . SER B 1 54 ? -6.434 -3.83 -12.984 1 97.88 54 SER B O 1
ATOM 1298 N N . GLY B 1 55 ? -8.32 -3.775 -14.25 1 97.88 55 GLY B N 1
ATOM 1299 C CA . GLY B 1 55 ? -8.039 -5.031 -14.93 1 97.88 55 GLY B CA 1
ATOM 1300 C C . GLY B 1 55 ? -8.438 -6.25 -14.117 1 97.88 55 GLY B C 1
ATOM 1301 O O . GLY B 1 55 ? -9.289 -6.16 -13.227 1 97.88 55 GLY B O 1
ATOM 1302 N N . ARG B 1 56 ? -7.93 -7.379 -14.633 1 97.56 56 ARG B N 1
ATOM 1303 C CA . ARG B 1 56 ? -8.289 -8.664 -14.031 1 97.56 56 ARG B CA 1
ATOM 1304 C C . ARG B 1 56 ? -7.086 -9.602 -13.992 1 97.56 56 ARG B C 1
ATOM 1306 O O . ARG B 1 56 ? -6.223 -9.555 -14.867 1 97.56 56 ARG B O 1
ATOM 1313 N N . ALA B 1 57 ? -7.133 -10.414 -13.055 1 98.19 57 ALA B N 1
ATOM 1314 C CA . ALA B 1 57 ? -6.109 -11.445 -12.938 1 98.19 57 ALA B CA 1
ATOM 1315 C C . ALA B 1 57 ? -6.688 -12.711 -12.305 1 98.19 57 ALA B C 1
ATOM 1317 O O . ALA B 1 57 ? -7.605 -12.641 -11.484 1 98.19 57 ALA B O 1
ATOM 1318 N N . LEU B 1 58 ? -6.242 -13.805 -12.688 1 98.19 58 LEU B N 1
ATOM 1319 C CA . LEU B 1 58 ? -6.523 -15.086 -12.047 1 98.19 58 LEU B CA 1
ATOM 1320 C C . LEU B 1 58 ? -5.488 -15.383 -10.969 1 98.19 58 LEU B C 1
ATOM 1322 O O . LEU B 1 58 ? -4.309 -15.586 -11.273 1 98.19 58 LEU B O 1
ATOM 1326 N N . PHE B 1 59 ? -5.965 -15.477 -9.758 1 98.38 59 PHE B N 1
ATOM 1327 C CA . PHE B 1 59 ? -5.098 -15.781 -8.633 1 98.38 59 PHE B CA 1
ATOM 1328 C C . PHE B 1 59 ? -5.199 -17.25 -8.25 1 98.38 59 PHE B C 1
ATOM 1330 O O . PHE B 1 59 ? -6.281 -17.844 -8.312 1 98.38 59 PHE B O 1
ATOM 1337 N N . THR B 1 60 ? -4.105 -17.844 -7.93 1 98 60 THR B N 1
ATOM 1338 C CA . THR B 1 60 ? -4.039 -19.125 -7.254 1 98 60 THR B CA 1
ATOM 1339 C C . THR B 1 60 ? -3.453 -18.969 -5.852 1 98 60 THR B C 1
ATOM 1341 O O . THR B 1 60 ? -2.309 -18.547 -5.695 1 98 60 THR B O 1
ATOM 1344 N N . VAL B 1 61 ? -4.242 -19.297 -4.914 1 97.94 61 VAL B N 1
A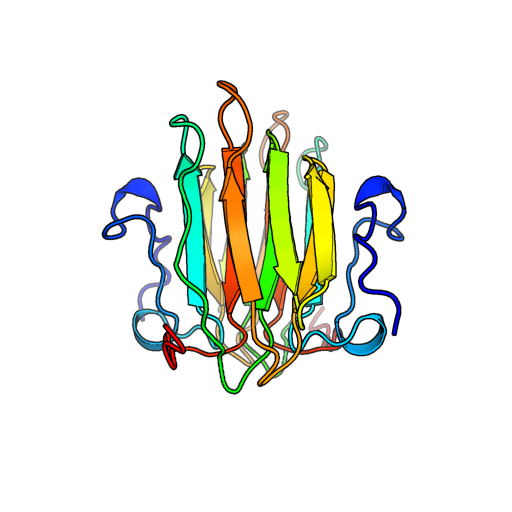TOM 1345 C CA . VAL B 1 61 ? -3.84 -19.172 -3.518 1 97.94 61 VAL B CA 1
ATOM 1346 C C . VAL B 1 61 ? -4.129 -20.484 -2.787 1 97.94 61 VAL B C 1
ATOM 1348 O O . VAL B 1 61 ? -5.277 -20.938 -2.742 1 97.94 61 VAL B O 1
ATOM 1351 N N . ASP B 1 62 ? -3.127 -21 -2.285 1 97.25 62 ASP B N 1
ATOM 1352 C CA . ASP B 1 62 ? -3.244 -22.281 -1.598 1 97.25 62 ASP B CA 1
ATOM 1353 C C . ASP B 1 62 ? -3.99 -23.312 -2.457 1 97.25 62 ASP B C 1
ATOM 1355 O O . ASP B 1 62 ? -4.887 -24 -1.972 1 97.25 62 ASP B O 1
ATOM 1359 N N . GLY B 1 63 ? -3.699 -23.219 -3.668 1 96.25 63 GLY B N 1
ATOM 1360 C CA . GLY B 1 63 ? -4.188 -24.203 -4.609 1 96.25 63 GLY B CA 1
ATOM 1361 C C . GLY B 1 63 ? -5.578 -23.891 -5.141 1 96.25 63 GLY B C 1
ATOM 1362 O O . GLY B 1 63 ? -6.094 -24.609 -6 1 96.25 63 GLY B O 1
ATOM 1363 N N . LYS B 1 64 ? -6.18 -22.859 -4.648 1 96.12 64 LYS B N 1
ATOM 1364 C CA . LYS B 1 64 ? -7.508 -22.453 -5.105 1 96.12 64 LYS B CA 1
ATOM 1365 C C . LYS B 1 64 ? -7.43 -21.25 -6.043 1 96.12 64 LYS B C 1
ATOM 1367 O O . LYS B 1 64 ? -6.668 -20.312 -5.797 1 96.12 64 LYS B O 1
ATOM 1372 N N . GLU B 1 65 ? -8.242 -21.312 -7.07 1 96.12 65 GLU B N 1
ATOM 1373 C CA . GLU B 1 65 ? -8.219 -20.25 -8.07 1 96.12 65 GLU B CA 1
ATOM 1374 C C . GLU B 1 65 ? -9.438 -19.359 -7.949 1 96.12 65 GLU B C 1
ATOM 1376 O O . GLU B 1 65 ? -10.547 -19.828 -7.688 1 96.12 65 GLU B O 1
ATOM 1381 N N . PHE B 1 66 ? -9.258 -18.156 -8.164 1 95 66 PHE B N 1
ATOM 1382 C CA . PHE B 1 66 ? -10.367 -17.203 -8.289 1 95 66 PHE B CA 1
ATOM 1383 C C . PHE B 1 66 ? -9.93 -15.969 -9.055 1 95 66 PHE B C 1
ATOM 1385 O O . PHE B 1 66 ? -8.758 -15.586 -9.016 1 95 66 PHE B O 1
ATOM 1392 N N . GLU B 1 67 ? -10.844 -15.375 -9.672 1 96.38 67 GLU B N 1
ATOM 1393 C CA . GLU B 1 67 ? -10.594 -14.148 -10.414 1 96.38 67 GLU B CA 1
ATOM 1394 C C . GLU B 1 67 ? -10.781 -12.914 -9.531 1 96.38 67 GLU B C 1
ATOM 1396 O O . GLU B 1 67 ? -11.742 -12.844 -8.758 1 96.38 67 GLU B O 1
ATOM 1401 N N . ALA B 1 68 ? -9.844 -12.039 -9.625 1 97.12 68 ALA B N 1
ATOM 1402 C CA . ALA B 1 68 ? -9.961 -10.742 -8.953 1 97.12 68 ALA B CA 1
ATOM 1403 C C . ALA B 1 68 ? -9.938 -9.602 -9.961 1 97.12 68 ALA B C 1
ATOM 1405 O O . ALA B 1 68 ? -9.305 -9.703 -11.008 1 97.12 68 ALA B O 1
ATOM 1406 N N . VAL B 1 69 ? -10.641 -8.523 -9.609 1 97.44 69 VAL B N 1
ATOM 1407 C CA . VAL B 1 69 ? -10.805 -7.426 -10.555 1 97.44 69 VAL B CA 1
ATOM 1408 C C . VAL B 1 69 ? -10.57 -6.094 -9.844 1 97.44 69 VAL B C 1
ATOM 1410 O O . VAL B 1 69 ? -10.484 -6.043 -8.617 1 97.44 69 VAL B O 1
ATOM 1413 N N . GLY B 1 70 ? -10.445 -5.078 -10.711 1 97.88 70 GLY B N 1
ATOM 1414 C CA . GLY B 1 70 ? -10.289 -3.742 -10.164 1 97.88 70 GLY B CA 1
ATOM 1415 C C . GLY B 1 70 ? -11.297 -3.42 -9.07 1 97.88 70 GLY B C 1
ATOM 1416 O O . GLY B 1 70 ? -12.477 -3.764 -9.188 1 97.88 70 GLY B O 1
ATOM 1417 N N . GLY B 1 71 ? -10.789 -2.693 -7.996 1 97.94 71 GLY B N 1
ATOM 1418 C CA . GLY B 1 71 ? -11.648 -2.309 -6.891 1 97.94 71 GLY B CA 1
ATOM 1419 C C . GLY B 1 71 ? -11.633 -3.305 -5.746 1 97.94 71 GLY B C 1
ATOM 1420 O O . GLY B 1 71 ? -12.172 -3.035 -4.672 1 97.94 71 GLY B O 1
ATOM 1421 N N . GLN B 1 72 ? -10.992 -4.395 -5.988 1 98.25 72 GLN B N 1
ATOM 1422 C CA . GLN B 1 72 ? -10.969 -5.438 -4.969 1 98.25 72 GLN B CA 1
ATOM 1423 C C . GLN B 1 72 ? -9.609 -5.492 -4.273 1 98.25 72 GLN B C 1
ATOM 1425 O O . GLN B 1 72 ? -8.609 -5.023 -4.816 1 98.25 72 GLN B O 1
ATOM 1430 N N . ILE B 1 73 ? -9.586 -5.969 -3.035 1 98.56 73 ILE B N 1
ATOM 1431 C CA . ILE B 1 73 ? -8.406 -6.219 -2.217 1 98.56 73 ILE B CA 1
ATOM 1432 C C . ILE B 1 73 ? -8.297 -7.711 -1.905 1 98.56 73 ILE B C 1
ATOM 1434 O O . ILE B 1 73 ? -9.289 -8.352 -1.552 1 98.56 73 ILE B O 1
ATOM 1438 N N . LEU B 1 74 ? -7.141 -8.25 -2.068 1 98.25 74 LEU B N 1
ATOM 1439 C CA . LEU B 1 74 ? -6.848 -9.633 -1.718 1 98.25 74 LEU B CA 1
ATOM 1440 C C . LEU B 1 74 ? -5.691 -9.711 -0.727 1 98.25 74 LEU B C 1
ATOM 1442 O O . LEU B 1 74 ? -4.688 -9.016 -0.882 1 98.25 74 LEU B O 1
ATOM 1446 N N . VAL B 1 75 ? -5.883 -10.555 0.312 1 98.38 75 VAL B N 1
ATOM 1447 C CA . VAL B 1 75 ? -4.801 -10.789 1.267 1 98.38 75 VAL B CA 1
ATOM 1448 C C . VAL B 1 75 ? -4.344 -12.242 1.184 1 98.38 75 VAL B C 1
ATOM 1450 O O . VAL B 1 75 ? -5.16 -13.164 1.25 1 98.38 75 VAL B O 1
ATOM 1453 N N . VAL B 1 76 ? -3.074 -12.367 0.938 1 98.31 76 VAL B N 1
ATOM 1454 C CA . VAL B 1 76 ? -2.418 -13.656 1.077 1 98.31 76 VAL B CA 1
ATOM 1455 C C . VAL B 1 76 ? -1.595 -13.688 2.363 1 98.31 76 VAL B C 1
ATOM 1457 O O . VAL B 1 76 ? -0.681 -12.875 2.539 1 98.31 76 VAL B O 1
ATOM 1460 N N . GLU B 1 77 ? -1.872 -14.602 3.223 1 98.12 77 GLU B N 1
ATOM 1461 C CA . GLU B 1 77 ? -1.233 -14.664 4.531 1 98.12 77 GLU B CA 1
ATOM 1462 C C . GLU B 1 77 ? 0.195 -15.188 4.426 1 98.12 77 GLU B C 1
ATOM 1464 O O . GLU B 1 77 ? 0.581 -15.75 3.4 1 98.12 77 GLU B O 1
ATOM 1469 N N . ALA B 1 78 ? 0.931 -14.953 5.555 1 98.5 78 ALA B N 1
ATOM 1470 C CA . ALA B 1 78 ? 2.309 -15.43 5.633 1 98.5 78 ALA B CA 1
ATOM 1471 C C . ALA B 1 78 ? 2.391 -16.922 5.32 1 98.5 78 ALA B C 1
ATOM 1473 O O . ALA B 1 78 ? 1.545 -17.703 5.762 1 98.5 78 ALA B O 1
ATOM 1474 N N . MET B 1 79 ? 3.332 -17.219 4.512 1 98.81 79 MET B N 1
ATOM 1475 C CA . MET B 1 79 ? 3.748 -18.578 4.184 1 98.81 79 MET B CA 1
ATOM 1476 C C . MET B 1 79 ? 2.717 -19.266 3.297 1 98.81 79 MET B C 1
ATOM 1478 O O . MET B 1 79 ? 2.832 -20.469 3.01 1 98.81 79 MET B O 1
ATOM 1482 N N . VAL B 1 80 ? 1.711 -18.609 2.775 1 98.44 80 VAL B N 1
ATOM 1483 C CA . VAL B 1 80 ? 0.708 -19.219 1.904 1 98.44 80 VAL B CA 1
ATOM 1484 C C . VAL B 1 80 ? 1.18 -19.156 0.453 1 98.44 80 VAL B C 1
ATOM 1486 O O . VAL B 1 80 ? 1.459 -18.062 -0.069 1 98.44 80 VAL B O 1
ATOM 1489 N N . PRO B 1 81 ? 1.316 -20.266 -0.272 1 98.69 81 PRO B N 1
ATOM 1490 C CA . PRO B 1 81 ? 1.702 -20.281 -1.685 1 98.69 81 PRO B CA 1
ATOM 1491 C C . PRO B 1 81 ? 0.704 -19.547 -2.576 1 98.69 81 PRO B C 1
ATOM 1493 O O . PRO B 1 81 ? -0.508 -19.719 -2.422 1 98.69 81 PRO B O 1
ATOM 1496 N N . HIS B 1 82 ? 1.213 -18.75 -3.508 1 98.62 82 HIS B N 1
ATOM 1497 C CA . HIS B 1 82 ? 0.313 -18.031 -4.402 1 98.62 82 HIS B CA 1
ATOM 1498 C C . HIS B 1 82 ? 1.017 -17.641 -5.699 1 98.62 82 HIS B C 1
ATOM 1500 O O . HIS B 1 82 ? 2.248 -17.625 -5.758 1 98.62 82 HIS B O 1
ATOM 1506 N N . LYS B 1 83 ? 0.275 -17.422 -6.676 1 98.75 83 LYS B N 1
ATOM 1507 C CA . LYS B 1 83 ? 0.642 -16.859 -7.965 1 98.75 83 LYS B CA 1
ATOM 1508 C C . LYS B 1 83 ? -0.555 -16.172 -8.625 1 98.75 83 LYS B C 1
ATOM 1510 O O . LYS B 1 83 ? -1.675 -16.25 -8.117 1 98.75 83 LYS B O 1
ATOM 1515 N N . PHE B 1 84 ? -0.316 -15.469 -9.672 1 98.62 84 PHE B N 1
ATOM 1516 C CA . PHE B 1 84 ? -1.411 -14.945 -10.484 1 98.62 84 PHE B CA 1
ATOM 1517 C C . PHE B 1 84 ? -0.983 -14.797 -11.938 1 98.62 84 PHE B C 1
ATOM 1519 O O . PHE B 1 84 ? 0.207 -14.875 -12.25 1 98.62 84 PHE B O 1
ATOM 1526 N N . ARG B 1 85 ? -1.9 -14.617 -12.742 1 98.56 85 ARG B N 1
ATOM 1527 C CA . ARG B 1 85 ? -1.694 -14.195 -14.125 1 98.56 85 ARG B CA 1
ATOM 1528 C C . ARG B 1 85 ? -2.777 -13.219 -14.57 1 98.56 85 ARG B C 1
ATOM 1530 O O . ARG B 1 85 ? -3.943 -13.359 -14.195 1 98.56 85 ARG B O 1
ATOM 1537 N N . THR B 1 86 ? -2.285 -12.211 -15.328 1 98.44 86 THR B N 1
ATOM 1538 C CA . THR B 1 86 ? -3.24 -11.234 -15.828 1 98.44 86 THR B CA 1
ATOM 1539 C C . THR B 1 86 ? -4.156 -11.859 -16.875 1 98.44 86 THR B C 1
ATOM 1541 O O . THR B 1 86 ? -3.771 -12.805 -17.562 1 98.44 86 THR B O 1
ATOM 1544 N N . LEU B 1 87 ? -5.332 -11.352 -16.906 1 97.94 87 LEU B N 1
ATOM 1545 C CA . LEU B 1 87 ? -6.332 -11.867 -17.828 1 97.94 87 LEU B CA 1
ATOM 1546 C C . LEU B 1 87 ? -6.75 -10.789 -18.828 1 97.94 87 LEU B C 1
ATOM 1548 O O . LEU B 1 87 ? -7.082 -9.664 -18.438 1 97.94 87 LEU B O 1
ATOM 1552 N N . GLY B 1 88 ? -6.801 -11.172 -20.031 1 94.19 88 GLY B N 1
ATOM 1553 C CA . GLY B 1 88 ? -7.324 -10.289 -21.062 1 94.19 88 GLY B CA 1
ATOM 1554 C C . GLY B 1 88 ? -6.328 -9.242 -21.516 1 94.19 88 GLY B C 1
ATOM 1555 O O . GLY B 1 88 ? -5.156 -9.289 -21.141 1 94.19 88 GLY B O 1
ATOM 1556 N N . ALA B 1 89 ? -6.836 -8.297 -22.375 1 90.56 89 ALA B N 1
ATOM 1557 C CA . ALA B 1 89 ? -5.957 -7.316 -23 1 90.56 89 ALA B CA 1
ATOM 1558 C C . ALA B 1 89 ? -5.996 -5.988 -22.25 1 90.56 89 ALA B C 1
ATOM 1560 O O . ALA B 1 89 ? -5.188 -5.098 -22.516 1 90.56 89 ALA B O 1
ATOM 1561 N N . ASP B 1 90 ? -6.824 -5.879 -21.281 1 94.38 90 ASP B N 1
ATOM 1562 C CA . ASP B 1 90 ? -6.906 -4.641 -20.516 1 94.38 90 ASP B CA 1
ATOM 1563 C C . ASP B 1 90 ? -5.707 -4.492 -19.594 1 94.38 90 ASP B C 1
ATOM 1565 O O . ASP B 1 90 ? -5.125 -5.484 -19.156 1 94.38 90 ASP B O 1
ATOM 1569 N N . LEU B 1 91 ? -5.395 -3.254 -19.312 1 97.62 91 LEU B N 1
ATOM 1570 C CA . LEU B 1 91 ? -4.289 -2.945 -18.406 1 97.62 91 LEU B CA 1
ATOM 1571 C C . LEU B 1 91 ? -4.59 -3.424 -16.984 1 97.62 91 LEU B C 1
ATOM 1573 O O . LEU B 1 91 ? -5.625 -3.068 -16.422 1 97.62 91 LEU B O 1
ATOM 1577 N N . TYR B 1 92 ? -3.789 -4.316 -16.516 1 98.19 92 TYR B N 1
ATOM 1578 C CA . TYR B 1 92 ? -3.807 -4.684 -15.102 1 98.19 92 TYR B CA 1
ATOM 1579 C C . TYR B 1 92 ? -2.947 -3.729 -14.281 1 98.19 92 TYR B C 1
ATOM 1581 O O . TYR B 1 92 ? -1.745 -3.598 -14.523 1 98.19 92 TYR B O 1
ATOM 1589 N N . GLU B 1 93 ? -3.543 -2.988 -13.375 1 98.19 93 GLU B N 1
ATOM 1590 C CA . GLU B 1 93 ? -2.854 -2.082 -12.461 1 98.19 93 GLU B CA 1
ATOM 1591 C C . GLU B 1 93 ? -3.16 -2.43 -11.008 1 98.19 93 GLU B C 1
ATOM 1593 O O . GLU B 1 93 ? -4.324 -2.588 -10.633 1 98.19 93 GLU B O 1
ATOM 1598 N N . ALA B 1 94 ? -2.098 -2.627 -10.234 1 98.44 94 ALA B N 1
ATOM 1599 C CA . ALA B 1 94 ? -2.291 -2.986 -8.836 1 98.44 94 ALA B CA 1
ATOM 1600 C C . ALA B 1 94 ? -1.119 -2.512 -7.98 1 98.44 94 ALA B C 1
ATOM 1602 O O . ALA B 1 94 ? -0.043 -2.211 -8.5 1 98.44 94 ALA B O 1
ATOM 1603 N N . VAL B 1 95 ? -1.343 -2.352 -6.738 1 98.81 95 VAL B N 1
ATOM 1604 C CA . VAL B 1 95 ? -0.348 -2.1 -5.703 1 98.81 95 VAL B CA 1
ATOM 1605 C C . VAL B 1 95 ? -0.202 -3.332 -4.812 1 98.81 95 VAL B C 1
ATOM 1607 O O . VAL B 1 95 ? -1.141 -3.715 -4.113 1 98.81 95 VAL B O 1
ATOM 1610 N N . HIS B 1 96 ? 0.918 -4.027 -4.887 1 98.94 96 HIS B N 1
ATOM 1611 C CA . HIS B 1 96 ? 1.208 -5.188 -4.051 1 98.94 96 HIS B CA 1
ATOM 1612 C C . HIS B 1 96 ? 2.014 -4.789 -2.818 1 98.94 96 HIS B C 1
ATOM 1614 O O . HIS B 1 96 ? 3.18 -4.402 -2.932 1 98.94 96 HIS B O 1
ATOM 1620 N N . ILE B 1 97 ? 1.389 -4.922 -1.683 1 98.94 97 ILE B N 1
ATOM 1621 C CA . ILE B 1 97 ? 2 -4.473 -0.437 1 98.94 97 ILE B CA 1
ATOM 1622 C C . ILE B 1 97 ? 2.562 -5.672 0.323 1 98.94 97 ILE B C 1
ATOM 1624 O O . ILE B 1 97 ? 1.811 -6.547 0.764 1 98.94 97 ILE B O 1
ATOM 1628 N N . HIS B 1 98 ? 3.863 -5.707 0.41 1 99 98 HIS B N 1
ATOM 1629 C CA . HIS B 1 98 ? 4.566 -6.695 1.218 1 99 98 HIS B CA 1
ATOM 1630 C C . HIS B 1 98 ? 4.789 -6.188 2.641 1 99 98 HIS B C 1
ATOM 1632 O O . HIS B 1 98 ? 5.398 -5.137 2.842 1 99 98 HIS B O 1
ATOM 1638 N N . ALA B 1 99 ? 4.348 -6.914 3.654 1 98.94 99 ALA B N 1
ATOM 1639 C CA . ALA B 1 99 ? 4.465 -6.496 5.051 1 98.94 99 ALA B CA 1
ATOM 1640 C C . ALA B 1 99 ? 5.867 -6.77 5.586 1 98.94 99 ALA B C 1
ATOM 1642 O O . ALA B 1 99 ? 6.027 -7.398 6.633 1 98.94 99 ALA B O 1
ATOM 1643 N N . ASN B 1 100 ? 6.816 -6.262 4.93 1 98.94 100 ASN B N 1
ATOM 1644 C CA . ASN B 1 100 ? 8.242 -6.348 5.215 1 98.94 100 ASN B CA 1
ATOM 1645 C C . ASN B 1 100 ? 9.023 -5.234 4.52 1 98.94 100 ASN B C 1
ATOM 1647 O O . ASN B 1 100 ? 8.617 -4.762 3.457 1 98.94 100 ASN B O 1
ATOM 1651 N N . ASP B 1 101 ? 10.172 -4.836 5.125 1 98.75 101 ASP B N 1
ATOM 1652 C CA . ASP B 1 101 ? 10.867 -3.691 4.535 1 98.75 101 ASP B CA 1
ATOM 1653 C C . ASP B 1 101 ? 11.758 -4.129 3.371 1 98.75 101 ASP B C 1
ATOM 1655 O O . ASP B 1 101 ? 12.32 -3.289 2.67 1 98.75 101 ASP B O 1
ATOM 1659 N N . ARG B 1 102 ? 11.883 -5.547 3.211 1 98.75 102 ARG B N 1
ATOM 1660 C CA . ARG B 1 102 ? 12.586 -6.137 2.074 1 98.75 102 ARG B CA 1
ATOM 1661 C C . ARG B 1 102 ? 11.734 -7.203 1.397 1 98.75 102 ARG B C 1
ATOM 1663 O O . ARG B 1 102 ? 10.898 -7.84 2.043 1 98.75 102 ARG B O 1
ATOM 1670 N N . PHE B 1 103 ? 11.953 -7.352 0.125 1 98.81 103 PHE B N 1
ATOM 1671 C CA . PHE B 1 103 ? 11.336 -8.492 -0.534 1 98.81 103 PHE B CA 1
ATOM 1672 C C . PHE B 1 103 ? 12.031 -9.789 -0.136 1 98.81 103 PHE B C 1
ATOM 1674 O O . PHE B 1 103 ? 13.25 -9.906 -0.263 1 98.81 103 PHE B O 1
ATOM 1681 N N . GLU B 1 104 ? 11.383 -10.672 0.478 1 98.88 104 GLU B N 1
ATOM 1682 C CA . GLU B 1 104 ? 11.805 -12.055 0.709 1 98.88 104 GLU B CA 1
ATOM 1683 C C . GLU B 1 104 ? 10.875 -13.039 0.016 1 98.88 104 GLU B C 1
ATOM 1685 O O . GLU B 1 104 ? 9.688 -13.109 0.337 1 98.88 104 GLU B O 1
ATOM 1690 N N . THR B 1 105 ? 11.414 -13.82 -0.909 1 98.81 105 THR B N 1
ATOM 1691 C CA . THR B 1 105 ? 10.586 -14.711 -1.712 1 98.81 105 THR B CA 1
ATOM 1692 C C . THR B 1 105 ? 11.172 -16.125 -1.733 1 98.81 105 THR B C 1
ATOM 1694 O O . THR B 1 105 ? 12.383 -16.297 -1.908 1 98.81 105 THR B O 1
ATOM 1697 N N . GLU B 1 106 ? 10.391 -17 -1.366 1 98.88 106 GLU B N 1
ATOM 1698 C CA . GLU B 1 106 ? 10.695 -18.391 -1.647 1 98.88 106 GLU B CA 1
ATOM 1699 C C . GLU B 1 106 ? 9.93 -18.891 -2.871 1 98.88 106 GLU B C 1
ATOM 1701 O O . GLU B 1 106 ? 8.695 -18.969 -2.852 1 98.88 106 GLU B O 1
ATOM 1706 N N . TRP B 1 107 ? 10.602 -19.234 -3.943 1 98.81 107 TRP B N 1
ATOM 1707 C CA . TRP B 1 107 ? 10.008 -19.75 -5.168 1 98.81 107 TRP B CA 1
ATOM 1708 C C . TRP B 1 107 ? 9.703 -21.25 -5.039 1 98.81 107 TRP B C 1
ATOM 1710 O O . TRP B 1 107 ? 10.539 -22.016 -4.57 1 98.81 107 TRP B O 1
ATOM 1720 N N . LEU B 1 108 ? 8.555 -21.625 -5.426 1 98.62 108 LEU B N 1
ATOM 1721 C CA . LEU B 1 108 ? 8.109 -23 -5.207 1 98.62 108 LEU B CA 1
ATOM 1722 C C . LEU B 1 108 ? 8.016 -23.766 -6.523 1 98.62 108 LEU B C 1
ATOM 1724 O O . LEU B 1 108 ? 7.688 -24.953 -6.539 1 98.62 108 LEU B O 1
ATOM 1728 N N . GLU B 1 109 ? 8.234 -23.156 -7.637 1 95.94 109 GLU B N 1
ATOM 1729 C CA . GLU B 1 109 ? 8.305 -23.781 -8.953 1 95.94 109 GLU B CA 1
ATOM 1730 C C . GLU B 1 109 ? 9.328 -23.062 -9.844 1 95.94 109 GLU B C 1
ATOM 1732 O O . GLU B 1 109 ? 9.711 -21.938 -9.57 1 95.94 109 GLU B O 1
#

InterPro domains:
  IPR011051 RmlC-like cupin domain superfamily [SSF51182] (20-103)
  IPR013096 Cupin 2, conserved barrel [PF07883] (32-89)
  IPR014710 RmlC-like jelly roll fold [G3DSA:2.60.120.10] (2-103)

Foldseek 3Di:
DPPDDDDQVPDDQSKAQQVVPVHFKIKRWDKDQDFFDKDAKKFAQAKKKKQWAAAKKWKAWQNDIDMDGHPDMDMHGHPIIMMMTGHDRDITTIMIMTSGSGDDIDHDD/DPPDDDDQVPDDQSWAQQVVPVHFKIKRWDKDQDFFDKDAKKFAQAKKKKQWAAAKKWKAWQNDIDMDGHPDMDMHGHPIIMMMTGHDRDITTIMIMTSGSGDDIDHDD

Radius of gyration: 16.91 Å; Cα contacts (8 Å, |Δi|>4): 617; chains: 2; bounding box: 35×47×42 Å